Protein AF-0000000085118907 (afdb_homodimer)

Radius of gyration: 18.96 Å; Cα contacts (8 Å, |Δi|>4): 205; chains: 2; bounding box: 38×56×44 Å

Solvent-accessible surface area (backbone atoms only — not comparable to full-atom values): 12833 Å² total; per-residue (Å²): 110,71,64,56,53,51,38,52,50,51,36,47,50,32,52,50,47,43,52,47,48,44,61,73,65,72,45,55,68,84,53,34,58,69,33,87,52,48,24,36,24,44,52,36,34,48,37,50,34,33,44,36,54,50,49,38,55,76,67,63,41,55,80,66,51,65,77,48,54,69,65,56,58,49,46,44,47,50,51,32,50,30,52,66,73,35,52,88,74,46,55,54,67,59,54,46,46,40,61,72,50,50,48,56,51,53,46,53,52,49,52,51,51,49,50,58,56,65,73,94,109,70,64,52,53,51,37,52,49,50,36,47,49,32,52,50,48,44,51,47,48,43,60,73,65,73,46,55,68,85,51,34,59,68,33,88,53,51,24,35,23,44,52,35,35,50,37,50,34,33,42,39,52,50,49,38,56,77,66,63,42,54,80,65,52,65,76,48,55,69,67,56,57,49,45,43,48,50,50,32,50,32,52,66,72,35,53,88,73,46,56,54,65,59,55,48,45,40,62,73,49,49,47,56,51,51,47,51,51,50,53,51,51,49,50,56,58,64,72,96

InterPro domains:
  IPR008201 Ribonuclease HepT-like [PF01934] (11-113)
  IPR037038 tRNA nuclease HepT-like superfamily [G3DSA:1.20.120.580] (3-118)

Organism: Aliarcobacter butzleri (strain RM4018) (NCBI:txid367737)

Foldseek 3Di:
DVLLLVLLVLLLVLLVQLVVLCVVVVDDLLVQCVDPPSVVSNLVSLLSNLVSLVVCVVVVVVVLCVLDDPCLNVLSVVLNCCCVPPVPPRDSVSSSCCSVPSSVSSNVSSVVVVCVVVVD/DVLLLVLLVLLLVLLVQLVVLCVVVVDDLLVQCVDPPSVVSNLVSLLSNLVSLVVCVVVVVVVLCVLDDPCLNVLSVVLNCCCVPPVPPRDSVSSSCCSVPSSVVSNVSSVVVVCVVVVD

pLDDT: mean 94.32, std 7.99, range [43.59, 98.75]

Secondary structure (DSSP, 8-state):
-HHHHHHHHHHHHHHHHHHHHHHHHT--HHHHTT-TTHHHHHHHHHHHHHHHHHHHHHTT-HHHHTTS-HHHHHHHHHHHHHHHH-GGGS-HHHHHHIIIIIHHHHHHHHHHHHHHHHH-/-HHHHHHHHHHHHHHHHHHHHHHHHT--HHHHTT-TTHHHHHHHHHHHHHHHHHHHHHTT-HHHHTTS-HHHHHHHHHHHHHHHH-GGGS-HHHHHHIIIIIHHHHHHHHHHHHHHHHH-

Sequence (240 aa):
MCKVIHRLDKILECIENIDFIINESNLKITQAIEDKIIKPAIRMNIIRIAEQFAKLKDDNEFKILENFTNEDLKGISSVRNYIAHDYDSTDDNIIEDVIRYNLPIFKNIIESIKKENFNDMCKVIHRLDKILECIENIDFIINESNLKITQAIEDKIIKPAIRMNIIRIAEQFAKLKDDNEFKILENFTNEDLKGISSVRNYIAHDYDSTDDNIIEDVIRYNLPIFKNIIESIKKENFND

Nearest PDB structures (foldseek):
  3w8h-assembly1_A-2  TM=4.972E-01  e=8.817E+00  Homo sapiens
  8cu6-assembly1_A  TM=3.299E-01  e=2.861E+00  Homo sapiens
  6wgt-assembly3_C  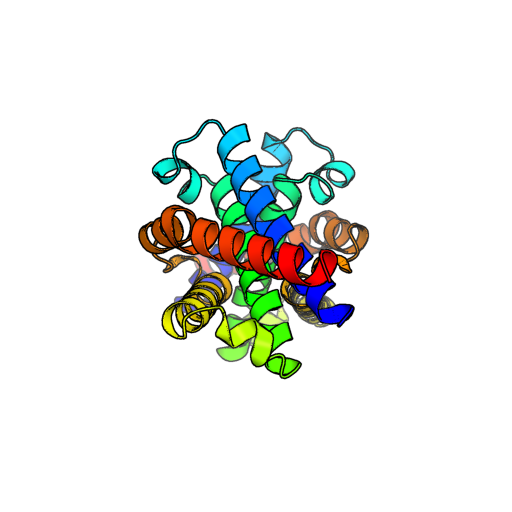TM=3.776E-01  e=5.855E+00  Homo sapiens
  7zly-assembly1_A  TM=2.778E-01  e=2.718E+00  Homo sapiens
  8cu6-assembly1_A  TM=3.291E-01  e=2.520E+00  Homo sapiens

Structure (mmCIF, N/CA/C/O backbone):
data_AF-0000000085118907-model_v1
#
loop_
_entity.id
_entity.type
_entity.pdbx_description
1 polymer 'DUF86 domain-containing protein'
#
loop_
_atom_site.group_PDB
_atom_site.id
_atom_site.type_symbol
_atom_site.label_atom_id
_atom_site.label_alt_id
_atom_site.label_comp_id
_atom_site.label_asym_id
_atom_site.label_entity_id
_atom_site.label_seq_id
_atom_site.pdbx_PDB_ins_code
_atom_site.Cartn_x
_atom_site.Cartn_y
_atom_site.Cartn_z
_atom_site.occupancy
_atom_site.B_iso_or_equiv
_atom_site.auth_seq_id
_atom_site.auth_comp_id
_atom_site.auth_asym_id
_atom_site.auth_atom_id
_atom_site.pdbx_PDB_model_num
ATOM 1 N N . MET A 1 1 ? -14.836 17.469 14.617 1 64.31 1 MET A N 1
ATOM 2 C CA . MET A 1 1 ? -13.57 18.125 14.93 1 64.31 1 MET A CA 1
ATOM 3 C C . MET A 1 1 ? -12.516 17.094 15.344 1 64.31 1 MET A C 1
ATOM 5 O O . MET A 1 1 ? -11.398 17.125 14.836 1 64.31 1 MET A O 1
ATOM 9 N N . CYS A 1 2 ? -12.961 16.219 16.078 1 76.44 2 CYS A N 1
ATOM 10 C CA . CYS A 1 2 ? -12.031 15.219 16.594 1 76.44 2 CYS A CA 1
ATOM 11 C C . CYS A 1 2 ? -11.578 14.281 15.477 1 76.44 2 CYS A C 1
ATOM 13 O O . CYS A 1 2 ? -10.391 13.945 15.391 1 76.44 2 CYS A O 1
ATOM 15 N N . LYS A 1 3 ? -12.422 14.047 14.547 1 86.19 3 LYS A N 1
ATOM 16 C CA . LYS A 1 3 ? -12.078 13.117 13.477 1 86.19 3 LYS A CA 1
ATOM 17 C C . LYS A 1 3 ? -11.133 13.758 12.469 1 86.19 3 LYS A C 1
ATOM 19 O O . LYS A 1 3 ? -10.234 13.102 11.945 1 86.19 3 LYS A O 1
ATOM 24 N N . VAL A 1 4 ? -11.352 15.039 12.359 1 91.19 4 VAL A N 1
ATOM 25 C CA . VAL A 1 4 ? -10.547 15.781 11.398 1 91.19 4 VAL A CA 1
ATOM 26 C C . VAL A 1 4 ? -9.086 15.812 11.859 1 91.19 4 VAL A C 1
ATOM 28 O O . VAL A 1 4 ? -8.172 15.547 11.078 1 91.19 4 VAL A O 1
ATOM 31 N N . ILE A 1 5 ? -8.891 16.094 13.094 1 93 5 ILE A N 1
ATOM 32 C CA . ILE A 1 5 ? -7.547 16.188 13.648 1 93 5 ILE A CA 1
ATOM 33 C C . ILE A 1 5 ? -6.863 14.82 13.555 1 93 5 ILE A C 1
ATOM 35 O O . ILE A 1 5 ? -5.668 14.742 13.266 1 93 5 ILE A O 1
ATOM 39 N N . HIS A 1 6 ? -7.645 13.797 13.789 1 94.31 6 HIS A N 1
ATOM 40 C CA . HIS A 1 6 ? -7.102 12.445 13.68 1 94.31 6 HIS A CA 1
ATOM 41 C C . HIS A 1 6 ? -6.609 12.164 12.266 1 94.31 6 HIS A C 1
ATOM 43 O O . HIS A 1 6 ? -5.527 11.602 12.086 1 94.31 6 HIS A O 1
ATOM 49 N N . ARG A 1 7 ? -7.367 12.578 11.289 1 96.06 7 ARG A N 1
ATOM 50 C CA . ARG A 1 7 ? -6.996 12.352 9.898 1 96.06 7 ARG A CA 1
ATOM 51 C C . ARG A 1 7 ? -5.766 13.172 9.516 1 96.06 7 ARG A C 1
ATOM 53 O O . ARG A 1 7 ? -4.875 12.68 8.82 1 96.06 7 ARG A O 1
ATOM 60 N N . LEU A 1 8 ? -5.688 14.383 9.992 1 97.38 8 LEU A N 1
ATOM 61 C CA . LEU A 1 8 ? -4.527 15.227 9.734 1 97.38 8 LEU A CA 1
ATOM 62 C C . LEU A 1 8 ? -3.283 14.656 10.406 1 97.38 8 LEU A C 1
ATOM 64 O O . LEU A 1 8 ? -2.193 14.688 9.828 1 97.38 8 LEU A O 1
ATOM 68 N N . ASP A 1 9 ? -3.457 14.125 11.586 1 96.81 9 ASP A N 1
ATOM 69 C CA . ASP A 1 9 ? -2.346 13.508 12.297 1 96.81 9 ASP A CA 1
ATOM 70 C C . ASP A 1 9 ? -1.824 12.281 11.539 1 96.81 9 ASP A C 1
ATOM 72 O O . ASP A 1 9 ? -0.617 12.031 11.508 1 96.81 9 ASP A O 1
ATOM 76 N N . LYS A 1 10 ? -2.744 11.547 10.961 1 97.19 10 LYS A N 1
ATOM 77 C CA . LYS A 1 10 ? -2.336 10.367 10.203 1 97.19 10 LYS A CA 1
ATOM 78 C C . LYS A 1 10 ? -1.532 10.766 8.969 1 97.19 10 LYS A C 1
ATOM 80 O O . LYS A 1 10 ? -0.569 10.086 8.602 1 97.19 10 LYS A O 1
ATOM 85 N N . ILE A 1 11 ? -1.978 11.828 8.32 1 98.19 11 ILE A N 1
ATOM 86 C CA . ILE A 1 11 ? -1.233 12.32 7.164 1 98.19 11 ILE A CA 1
ATOM 87 C C . ILE A 1 11 ? 0.181 12.711 7.59 1 98.19 11 ILE A C 1
ATOM 89 O O . ILE A 1 11 ? 1.158 12.305 6.957 1 98.19 11 ILE A O 1
ATOM 93 N N . LEU A 1 12 ? 0.295 13.43 8.695 1 98.38 12 LEU A N 1
ATOM 94 C CA . LEU A 1 12 ? 1.597 13.859 9.195 1 98.38 12 LEU A CA 1
ATOM 95 C C . LEU A 1 12 ? 2.463 12.648 9.547 1 98.38 12 LEU A C 1
ATOM 97 O O . LEU A 1 12 ? 3.66 12.633 9.25 1 98.38 12 LEU A O 1
ATOM 101 N N . GLU A 1 13 ? 1.84 11.742 10.195 1 98.12 13 GLU A N 1
ATOM 102 C CA . GLU A 1 13 ? 2.551 10.516 10.555 1 98.12 13 GLU A CA 1
ATOM 103 C C . GLU A 1 13 ? 3.135 9.836 9.32 1 98.12 13 GLU A C 1
ATOM 105 O O . GLU A 1 13 ? 4.281 9.383 9.344 1 98.12 13 GLU A O 1
ATOM 110 N N . CYS A 1 14 ? 2.35 9.766 8.242 1 98.44 14 CYS A N 1
ATOM 111 C CA . CYS A 1 14 ? 2.811 9.117 7.02 1 98.44 14 CYS A CA 1
ATOM 112 C C . CYS A 1 14 ? 3.943 9.914 6.379 1 98.44 14 CYS A C 1
ATOM 114 O O . CYS A 1 14 ? 4.895 9.336 5.859 1 98.44 14 CYS A O 1
ATOM 116 N N . ILE A 1 15 ? 3.834 11.188 6.414 1 98.75 15 ILE A N 1
ATOM 117 C CA . ILE A 1 15 ? 4.895 12.031 5.875 1 98.75 15 ILE A CA 1
ATOM 118 C C . ILE A 1 15 ? 6.18 11.82 6.676 1 98.75 15 ILE A C 1
ATOM 120 O O . ILE A 1 15 ? 7.258 11.648 6.102 1 98.75 15 ILE A O 1
ATOM 124 N N . GLU A 1 16 ? 6.043 11.781 7.961 1 98.31 16 GLU A N 1
ATOM 125 C CA . GLU A 1 16 ? 7.199 11.57 8.828 1 98.31 16 GLU A CA 1
ATOM 126 C C . GLU A 1 16 ? 7.805 10.188 8.609 1 98.31 16 GLU A C 1
ATOM 128 O O . GLU A 1 16 ? 9.023 10.008 8.703 1 98.31 16 GLU A O 1
ATOM 133 N N . ASN A 1 17 ? 6.961 9.234 8.414 1 98.44 17 ASN A N 1
ATOM 134 C CA . ASN A 1 17 ? 7.445 7.891 8.102 1 98.44 17 ASN A CA 1
ATOM 135 C C . ASN A 1 17 ? 8.289 7.875 6.832 1 98.44 17 ASN A C 1
ATOM 137 O O . ASN A 1 17 ? 9.328 7.219 6.781 1 98.44 17 ASN A O 1
ATOM 141 N N . ILE A 1 18 ? 7.812 8.57 5.797 1 98.69 18 ILE A N 1
ATOM 142 C CA . ILE A 1 18 ? 8.555 8.641 4.543 1 98.69 18 ILE A CA 1
ATOM 143 C C . ILE A 1 18 ? 9.914 9.305 4.785 1 98.69 18 ILE A C 1
ATOM 145 O O . ILE A 1 18 ? 10.938 8.82 4.305 1 98.69 18 ILE A O 1
ATOM 149 N N . ASP A 1 19 ? 9.898 10.367 5.578 1 97.75 19 ASP A N 1
ATOM 150 C CA . ASP A 1 19 ? 11.156 11.016 5.938 1 97.75 19 ASP A CA 1
ATOM 151 C C . ASP A 1 19 ? 12.086 10.055 6.66 1 97.75 19 ASP A C 1
ATOM 153 O O . ASP A 1 19 ? 13.281 10 6.363 1 97.75 19 ASP A O 1
ATOM 157 N N . PHE A 1 20 ? 11.547 9.367 7.539 1 98.12 20 PHE A N 1
ATOM 158 C CA . PHE A 1 20 ? 12.312 8.391 8.312 1 98.12 20 PHE A CA 1
ATOM 159 C C . PHE A 1 20 ? 12.914 7.328 7.402 1 98.12 20 PHE A C 1
ATOM 161 O O . PHE A 1 20 ? 14.094 7.004 7.516 1 98.12 20 PHE A O 1
ATOM 168 N N . ILE A 1 21 ? 12.109 6.777 6.523 1 97.94 21 ILE A N 1
ATOM 169 C CA . ILE A 1 21 ? 12.516 5.711 5.613 1 97.94 21 ILE A CA 1
ATOM 170 C C . ILE A 1 21 ? 13.68 6.191 4.746 1 97.94 21 ILE A C 1
ATOM 172 O O . ILE A 1 21 ? 14.68 5.484 4.598 1 97.94 21 ILE A O 1
ATOM 176 N N . ILE A 1 22 ? 13.531 7.332 4.234 1 96.81 22 ILE A N 1
ATOM 177 C CA . ILE A 1 22 ? 14.555 7.875 3.357 1 96.81 22 ILE A CA 1
ATOM 178 C C . ILE A 1 22 ? 15.836 8.117 4.156 1 96.81 22 ILE A C 1
ATOM 180 O O . ILE A 1 22 ? 16.922 7.734 3.723 1 96.81 22 ILE A O 1
ATOM 184 N N . ASN A 1 23 ? 15.742 8.664 5.316 1 96.5 23 ASN A N 1
ATOM 185 C CA . ASN A 1 23 ? 16.906 8.969 6.152 1 96.5 23 ASN A CA 1
ATOM 186 C C . ASN A 1 23 ? 17.609 7.699 6.613 1 96.5 23 ASN A C 1
ATOM 188 O O . ASN A 1 23 ? 18.844 7.625 6.602 1 96.5 23 ASN A O 1
ATOM 192 N N . GLU A 1 24 ? 16.875 6.727 6.973 1 95.38 24 GLU A N 1
ATOM 193 C CA . GLU A 1 24 ? 17.422 5.477 7.484 1 95.38 24 GLU A CA 1
ATOM 194 C C . GLU A 1 24 ? 18.109 4.68 6.375 1 95.38 24 GLU A C 1
ATOM 196 O O . GLU A 1 24 ? 19.094 3.971 6.625 1 95.38 24 GLU A O 1
ATOM 201 N N . SER A 1 25 ? 17.578 4.816 5.215 1 94.38 25 SER A N 1
ATOM 202 C CA . SER A 1 25 ? 18.141 4.074 4.098 1 94.38 25 SER A CA 1
ATOM 203 C C . SER A 1 25 ? 19.484 4.66 3.666 1 94.38 25 SER A C 1
ATOM 205 O O . SER A 1 25 ? 20.266 4.004 2.977 1 94.38 25 SER A O 1
ATOM 207 N N . ASN A 1 26 ? 19.75 5.934 4.012 1 95.12 26 ASN A N 1
ATOM 208 C CA . ASN A 1 26 ? 20.922 6.68 3.596 1 95.12 26 ASN A CA 1
ATOM 209 C C . ASN A 1 26 ? 21.031 6.766 2.076 1 95.12 26 ASN A C 1
ATOM 211 O O . ASN A 1 26 ? 22.125 6.715 1.521 1 95.12 26 ASN A O 1
ATOM 215 N N . LEU A 1 27 ? 19.922 6.723 1.426 1 95 27 LEU A N 1
ATOM 216 C CA . LEU A 1 27 ? 19.844 6.859 -0.024 1 95 27 LEU A CA 1
ATOM 217 C C . LEU A 1 27 ? 19.359 8.25 -0.415 1 95 27 LEU A C 1
ATOM 219 O O . LEU A 1 27 ? 18.609 8.883 0.331 1 95 27 LEU A O 1
ATOM 223 N N . LYS A 1 28 ? 19.859 8.641 -1.575 1 96.94 28 LYS A N 1
ATOM 224 C CA . LYS A 1 28 ? 19.219 9.797 -2.184 1 96.94 28 LYS A CA 1
ATOM 225 C C . LYS A 1 28 ? 17.781 9.461 -2.607 1 96.94 28 LYS A C 1
ATOM 227 O O . LYS A 1 28 ? 17.453 8.297 -2.848 1 96.94 28 LYS A O 1
ATOM 232 N N . ILE A 1 29 ? 16.953 10.461 -2.701 1 97.19 29 ILE A N 1
ATOM 233 C CA . ILE A 1 29 ? 15.555 10.25 -3.078 1 97.19 29 ILE A CA 1
ATOM 234 C C . ILE A 1 29 ? 15.484 9.539 -4.426 1 97.19 29 ILE A C 1
ATOM 236 O O . ILE A 1 29 ? 14.672 8.625 -4.613 1 97.19 29 ILE A O 1
ATOM 240 N N . THR A 1 30 ? 16.344 9.898 -5.359 1 96.44 30 THR A N 1
ATOM 241 C CA . THR A 1 30 ? 16.359 9.336 -6.707 1 96.44 30 THR A CA 1
ATOM 242 C C . THR A 1 30 ? 16.688 7.844 -6.664 1 96.44 30 THR A C 1
ATOM 244 O O . THR A 1 30 ? 16.266 7.09 -7.547 1 96.44 30 THR A O 1
ATOM 247 N N . GLN A 1 31 ? 17.391 7.387 -5.668 1 97.25 31 GLN A N 1
ATOM 248 C CA . GLN A 1 31 ? 17.719 5.977 -5.473 1 97.25 31 GLN A CA 1
ATOM 249 C C . GLN A 1 31 ? 16.625 5.262 -4.688 1 97.25 31 GLN A C 1
ATOM 251 O O . GLN A 1 31 ? 16.297 4.109 -4.977 1 97.25 31 GLN A O 1
ATOM 256 N N . ALA A 1 32 ? 16.094 5.977 -3.705 1 97.25 32 ALA A N 1
ATOM 257 C CA . ALA A 1 32 ? 15.078 5.418 -2.814 1 97.25 32 ALA A CA 1
ATOM 258 C C . ALA A 1 32 ? 13.836 4.988 -3.594 1 97.25 32 ALA A C 1
ATOM 260 O O . ALA A 1 32 ? 13.266 3.928 -3.332 1 97.25 32 ALA A O 1
ATOM 261 N N . ILE A 1 33 ? 13.469 5.695 -4.602 1 96.38 33 ILE A N 1
ATOM 262 C CA . ILE A 1 33 ? 12.219 5.457 -5.309 1 96.38 33 ILE A CA 1
ATOM 263 C C . ILE A 1 33 ? 12.391 4.316 -6.309 1 96.38 33 ILE A C 1
ATOM 265 O O . ILE A 1 33 ? 11.445 3.943 -7.008 1 96.38 33 ILE A O 1
ATOM 269 N N . GLU A 1 34 ? 13.625 3.713 -6.344 1 95.44 34 GLU A N 1
ATOM 270 C CA . GLU A 1 34 ? 13.891 2.578 -7.223 1 95.44 34 GLU A CA 1
ATOM 271 C C . GLU A 1 34 ? 14.273 1.336 -6.422 1 95.44 34 GLU A C 1
ATOM 273 O O . GLU A 1 34 ? 14.352 0.236 -6.973 1 95.44 34 GLU A O 1
ATOM 278 N N . ASP A 1 35 ? 14.516 1.517 -5.164 1 96.44 35 ASP A N 1
ATOM 279 C CA . ASP A 1 35 ? 14.977 0.433 -4.297 1 96.44 35 ASP A CA 1
ATOM 280 C C . ASP A 1 35 ? 13.859 -0.578 -4.047 1 96.44 35 ASP A C 1
ATOM 282 O O . ASP A 1 35 ? 12.719 -0.196 -3.777 1 96.44 35 ASP A O 1
ATOM 286 N N . LYS A 1 36 ? 14.211 -1.782 -4.039 1 95.75 36 LYS A N 1
ATOM 287 C CA . LYS A 1 36 ? 13.25 -2.881 -4.004 1 95.75 36 LYS A CA 1
ATOM 288 C C . LYS A 1 36 ? 12.461 -2.881 -2.699 1 95.75 36 LYS A C 1
ATOM 290 O O . LYS A 1 36 ? 11.32 -3.34 -2.656 1 95.75 36 LYS A O 1
ATOM 295 N N . ILE A 1 37 ? 13.047 -2.391 -1.628 1 97.69 37 ILE A N 1
ATOM 296 C CA . ILE A 1 37 ? 12.391 -2.395 -0.324 1 97.69 37 ILE A CA 1
ATOM 297 C C . ILE A 1 37 ? 11.805 -1.016 -0.037 1 97.69 37 ILE A C 1
ATOM 299 O O . ILE A 1 37 ? 10.641 -0.899 0.355 1 97.69 37 ILE A O 1
ATOM 303 N N . ILE A 1 38 ? 12.531 0.045 -0.334 1 98.12 38 ILE A N 1
ATOM 304 C CA . ILE A 1 38 ? 12.172 1.408 0.047 1 98.12 38 ILE A CA 1
ATOM 305 C C . ILE A 1 38 ? 11.047 1.92 -0.85 1 98.12 38 ILE A C 1
ATOM 307 O O . ILE A 1 38 ? 10.133 2.594 -0.38 1 98.12 38 ILE A O 1
ATOM 311 N N . LYS A 1 39 ? 11.086 1.527 -2.121 1 98.06 39 LYS A N 1
ATOM 312 C CA . LYS A 1 39 ? 10.086 1.982 -3.08 1 98.06 39 LYS A CA 1
ATOM 313 C C . LYS A 1 39 ? 8.68 1.592 -2.635 1 98.06 39 LYS A C 1
ATOM 315 O O . LYS A 1 39 ? 7.805 2.451 -2.486 1 98.06 39 LYS A O 1
ATOM 320 N N . PRO A 1 40 ? 8.492 0.332 -2.381 1 98.38 40 PRO A N 1
ATOM 321 C CA . PRO A 1 40 ? 7.137 -0.011 -1.943 1 98.38 40 PRO A CA 1
ATOM 322 C C . PRO A 1 40 ? 6.785 0.594 -0.586 1 98.38 40 PRO A C 1
ATOM 324 O O . PRO A 1 40 ? 5.625 0.93 -0.338 1 98.38 40 PRO A O 1
ATOM 327 N N . ALA A 1 41 ? 7.672 0.744 0.318 1 98.56 41 ALA A N 1
ATOM 328 C CA . ALA A 1 41 ? 7.41 1.357 1.618 1 98.56 41 ALA A CA 1
ATOM 329 C C . ALA A 1 41 ? 6.938 2.801 1.458 1 98.56 41 ALA A C 1
ATOM 331 O O . ALA A 1 41 ? 5.973 3.219 2.104 1 98.56 41 ALA A O 1
ATOM 332 N N . ILE A 1 42 ? 7.594 3.508 0.554 1 98.56 42 ILE A N 1
ATOM 333 C CA . ILE A 1 42 ? 7.246 4.902 0.295 1 98.56 42 ILE A CA 1
ATOM 334 C C . ILE A 1 42 ? 5.859 4.98 -0.344 1 98.56 42 ILE A C 1
ATOM 336 O O . ILE A 1 42 ? 5.02 5.773 0.081 1 98.56 42 ILE A O 1
ATOM 340 N N . ARG A 1 43 ? 5.633 4.168 -1.322 1 98.38 43 ARG A N 1
ATOM 341 C CA . ARG A 1 43 ? 4.387 4.215 -2.076 1 98.38 43 ARG A CA 1
ATOM 342 C C . ARG A 1 43 ? 3.199 3.844 -1.194 1 98.38 43 ARG A C 1
ATOM 344 O O . ARG A 1 43 ? 2.117 4.422 -1.324 1 98.38 43 ARG A O 1
ATOM 351 N N . MET A 1 44 ? 3.344 2.949 -0.271 1 98.31 44 MET A N 1
ATOM 352 C CA . MET A 1 44 ? 2.285 2.602 0.671 1 98.31 44 MET A CA 1
ATOM 353 C C . MET A 1 44 ? 1.914 3.799 1.54 1 98.31 44 MET A C 1
ATOM 355 O O . MET A 1 44 ? 0.732 4.059 1.772 1 98.31 44 MET A O 1
ATOM 359 N N . ASN A 1 45 ? 2.934 4.512 2.008 1 98.44 45 ASN A N 1
ATOM 360 C CA . ASN A 1 45 ? 2.65 5.688 2.822 1 98.44 45 ASN A CA 1
ATOM 361 C C . ASN A 1 45 ? 1.934 6.77 2.018 1 98.44 45 ASN A C 1
ATOM 363 O O . ASN A 1 45 ? 1.073 7.473 2.547 1 98.44 45 ASN A O 1
ATOM 367 N N . ILE A 1 46 ? 2.285 6.879 0.744 1 98.38 46 ILE A N 1
ATOM 368 C CA . ILE A 1 46 ? 1.621 7.852 -0.114 1 98.38 46 ILE A CA 1
ATOM 369 C C . ILE A 1 46 ? 0.153 7.469 -0.29 1 98.38 46 ILE A C 1
ATOM 371 O O . ILE A 1 46 ? -0.731 8.328 -0.228 1 98.38 46 ILE A O 1
ATOM 375 N N . ILE A 1 47 ? -0.102 6.219 -0.478 1 98 47 ILE A N 1
ATOM 376 C CA . ILE A 1 47 ? -1.476 5.738 -0.59 1 98 47 ILE A CA 1
ATOM 377 C C . ILE A 1 47 ? -2.244 6.074 0.686 1 98 47 ILE A C 1
ATOM 379 O O . ILE A 1 47 ? -3.387 6.535 0.626 1 98 47 ILE A O 1
ATOM 383 N N . ARG A 1 48 ? -1.633 5.895 1.809 1 98 48 ARG A N 1
ATOM 384 C CA . ARG A 1 48 ? -2.273 6.176 3.09 1 98 48 ARG A CA 1
ATOM 385 C C . ARG A 1 48 ? -2.582 7.664 3.23 1 98 48 ARG A C 1
ATOM 387 O O . ARG A 1 48 ? -3.631 8.039 3.76 1 98 48 ARG A O 1
ATOM 394 N N . ILE A 1 49 ? -1.676 8.469 2.793 1 98.38 49 ILE A N 1
ATOM 395 C CA . ILE A 1 49 ? -1.906 9.906 2.801 1 98.38 49 ILE A CA 1
ATOM 396 C C . ILE A 1 49 ? -3.127 10.242 1.946 1 98.38 49 ILE A C 1
ATOM 398 O O . ILE A 1 49 ? -4.039 10.938 2.4 1 98.38 49 ILE A O 1
ATOM 402 N N . ALA A 1 50 ? -3.145 9.727 0.739 1 97.75 50 ALA A N 1
ATOM 403 C CA . ALA A 1 50 ? -4.246 9.984 -0.183 1 97.75 50 ALA A CA 1
ATOM 404 C C . ALA A 1 50 ? -5.574 9.516 0.403 1 97.75 50 ALA A C 1
ATOM 406 O O . ALA A 1 50 ? -6.605 10.164 0.224 1 97.75 50 ALA A O 1
ATOM 407 N N . GLU A 1 51 ? -5.555 8.445 1.095 1 96.56 51 GLU A N 1
ATOM 408 C CA . GLU A 1 51 ? -6.762 7.898 1.713 1 96.56 51 GLU A CA 1
ATOM 409 C C . GLU A 1 51 ? -7.32 8.852 2.77 1 96.56 51 GLU A C 1
ATOM 411 O O . GLU A 1 51 ? -8.539 9.008 2.889 1 96.56 51 GLU A O 1
ATOM 416 N N . GLN A 1 52 ? -6.43 9.383 3.576 1 97 52 GLN A N 1
ATOM 417 C CA . GLN A 1 52 ? -6.887 10.305 4.609 1 97 52 GLN A CA 1
ATOM 418 C C . GLN A 1 52 ? -7.52 11.547 3.992 1 97 52 GLN A C 1
ATOM 420 O O . GLN A 1 52 ? -8.523 12.055 4.5 1 97 52 GLN A O 1
ATOM 425 N N . PHE A 1 53 ? -6.953 12.023 2.877 1 97.25 53 PHE A N 1
ATOM 426 C CA . PHE A 1 53 ? -7.57 13.156 2.189 1 97.25 53 PHE A CA 1
ATOM 427 C C . PHE A 1 53 ? -8.938 12.766 1.63 1 97.25 53 PHE A C 1
ATOM 429 O O . PHE A 1 53 ? -9.875 13.562 1.677 1 97.25 53 PHE A O 1
ATOM 436 N N . ALA A 1 54 ? -9.016 11.578 1.095 1 95.94 54 ALA A N 1
ATOM 437 C CA . ALA A 1 54 ? -10.305 11.102 0.593 1 95.94 54 ALA A CA 1
ATOM 438 C C . ALA A 1 54 ? -11.344 11.039 1.712 1 95.94 54 ALA A C 1
ATOM 440 O O . ALA A 1 54 ? -12.508 11.391 1.507 1 95.94 54 ALA A O 1
ATOM 441 N N . LYS A 1 55 ? -10.914 10.617 2.848 1 96.06 55 LYS A N 1
ATOM 442 C CA . LYS A 1 55 ? -11.82 10.531 3.988 1 96.06 55 LYS A CA 1
ATOM 443 C C . LYS A 1 55 ? -12.281 11.922 4.43 1 96.06 55 LYS A C 1
ATOM 445 O O . LYS A 1 55 ? -13.438 12.102 4.82 1 96.06 55 LYS A O 1
ATOM 450 N N . LEU A 1 56 ? -11.375 12.867 4.414 1 96.88 56 LEU A N 1
ATOM 451 C CA . LEU A 1 56 ? -11.758 14.234 4.723 1 96.88 56 LEU A CA 1
ATOM 452 C C . LEU A 1 56 ? -12.828 14.734 3.76 1 96.88 56 LEU A C 1
ATOM 454 O O . LEU A 1 56 ? -13.781 15.406 4.172 1 96.88 56 LEU A O 1
ATOM 458 N N . LYS A 1 57 ? -12.648 14.438 2.506 1 96.25 57 LYS A N 1
ATOM 459 C CA . LYS A 1 57 ? -13.625 14.828 1.485 1 96.25 57 LYS A CA 1
ATOM 460 C C . LYS A 1 57 ? -14.969 14.148 1.716 1 96.25 57 LYS A C 1
ATOM 462 O O . LYS A 1 57 ? -16.016 14.797 1.672 1 96.25 57 LYS A O 1
ATOM 467 N N . ASP A 1 58 ? -14.93 12.867 1.948 1 95.56 58 ASP A N 1
ATOM 468 C CA . ASP A 1 58 ? -16.156 12.102 2.18 1 95.56 58 ASP A CA 1
ATOM 469 C C . ASP A 1 58 ? -16.906 12.617 3.4 1 95.56 58 ASP A C 1
ATOM 471 O O . ASP A 1 58 ? -18.141 12.562 3.441 1 95.56 58 ASP A O 1
ATOM 475 N N . ASP A 1 59 ? -16.125 13.141 4.32 1 95.56 59 ASP A N 1
ATOM 476 C CA . ASP A 1 59 ? -16.703 13.672 5.547 1 95.56 59 ASP A CA 1
ATOM 477 C C . ASP A 1 59 ? -17.125 15.133 5.363 1 95.56 59 ASP A C 1
ATOM 479 O O . ASP A 1 59 ? -17.531 15.789 6.324 1 95.56 59 ASP A O 1
ATOM 483 N N . ASN A 1 60 ? -16.969 15.625 4.219 1 95.56 60 ASN A N 1
ATOM 484 C CA . ASN A 1 60 ? -17.359 16.984 3.846 1 95.56 60 ASN A CA 1
ATOM 485 C C . ASN A 1 60 ? -16.609 18.031 4.668 1 95.56 60 ASN A C 1
ATOM 487 O O . ASN A 1 60 ? -17.188 19.047 5.066 1 95.56 60 ASN A O 1
ATOM 491 N N . GLU A 1 61 ? -15.383 17.719 4.938 1 95.62 61 GLU A N 1
ATOM 492 C CA . GLU A 1 61 ? -14.57 18.672 5.688 1 95.62 61 GLU A CA 1
ATOM 493 C C . GLU A 1 61 ? -13.984 19.734 4.766 1 95.62 61 GLU A C 1
ATOM 495 O O . GLU A 1 61 ? -12.766 19.938 4.742 1 95.62 61 GLU A O 1
ATOM 500 N N . PHE A 1 62 ? -14.828 20.516 4.125 1 94.5 62 PHE A N 1
ATOM 501 C CA . PHE A 1 62 ? -14.453 21.453 3.07 1 94.5 62 PHE A CA 1
ATOM 502 C C . PHE A 1 62 ? -13.625 22.609 3.635 1 94.5 62 PHE A C 1
ATOM 504 O O . PHE A 1 62 ? -12.711 23.094 2.973 1 94.5 62 PHE A O 1
ATOM 511 N N . LYS A 1 63 ? -13.891 23.016 4.809 1 93.81 63 LYS A N 1
ATOM 512 C CA . LYS A 1 63 ? -13.156 24.125 5.426 1 93.81 63 LYS A CA 1
ATOM 513 C C . LYS A 1 63 ? -11.68 23.766 5.578 1 93.81 63 LYS A C 1
ATOM 515 O O . LYS A 1 63 ? -10.805 24.625 5.398 1 93.81 63 LYS A O 1
ATOM 520 N N . ILE A 1 64 ? -11.414 22.562 5.938 1 94.75 64 ILE A N 1
ATOM 521 C CA . ILE A 1 64 ? -10.047 22.078 6.082 1 94.7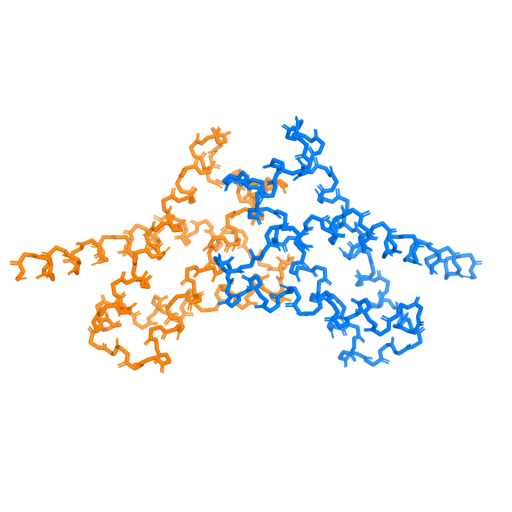5 64 ILE A CA 1
ATOM 522 C C . ILE A 1 64 ? -9.406 21.922 4.703 1 94.75 64 ILE A C 1
ATOM 524 O O . ILE A 1 64 ? -8.273 22.359 4.48 1 94.75 64 ILE A O 1
ATOM 528 N N . LEU A 1 65 ? -10.18 21.359 3.758 1 96.06 65 LEU A N 1
ATOM 529 C CA . LEU A 1 65 ? -9.664 21.031 2.434 1 96.06 65 LEU A CA 1
ATOM 530 C C . LEU A 1 65 ? -9.336 22.297 1.654 1 96.06 65 LEU A C 1
ATOM 532 O O . LEU A 1 65 ? -8.438 22.297 0.807 1 96.06 65 LEU A O 1
ATOM 536 N N . GLU A 1 66 ? -9.969 23.328 2.004 1 96.06 66 GLU A N 1
ATOM 537 C CA . GLU A 1 66 ? -9.766 24.609 1.324 1 96.06 66 GLU A CA 1
ATOM 538 C C . GLU A 1 66 ? -8.359 25.156 1.577 1 96.06 66 GLU A C 1
ATOM 540 O O . GLU A 1 66 ? -7.887 26.031 0.853 1 96.06 66 GLU A O 1
ATOM 545 N N . ASN A 1 67 ? -7.73 24.672 2.627 1 95.81 67 ASN A N 1
ATOM 546 C CA . ASN A 1 67 ? -6.367 25.094 2.92 1 95.81 67 ASN A CA 1
ATOM 547 C C . ASN A 1 67 ? -5.371 24.516 1.918 1 95.81 67 ASN A C 1
ATOM 549 O O . ASN A 1 67 ? -4.227 24.969 1.844 1 95.81 67 ASN A O 1
ATOM 553 N N . PHE A 1 68 ? -5.77 23.547 1.152 1 96.94 68 PHE A N 1
ATOM 554 C CA . PHE A 1 68 ? -4.961 22.906 0.115 1 96.94 68 PHE A CA 1
ATOM 555 C C . PHE A 1 68 ? -5.449 23.312 -1.271 1 96.94 68 PHE A C 1
ATOM 557 O O . PHE A 1 68 ? -6.637 23.594 -1.464 1 96.94 68 PHE A O 1
ATOM 564 N N . THR A 1 69 ? -4.559 23.359 -2.25 1 96 69 THR A N 1
ATOM 565 C CA . THR A 1 69 ? -5 23.703 -3.598 1 96 69 THR A CA 1
ATOM 566 C C . THR A 1 69 ? -5.719 22.531 -4.246 1 96 69 THR A C 1
ATOM 568 O O . THR A 1 69 ? -5.414 21.375 -3.953 1 96 69 THR A O 1
ATOM 571 N N . ASN A 1 70 ? -6.629 22.797 -5.145 1 94.69 70 ASN A N 1
ATOM 572 C CA . ASN A 1 70 ? -7.301 21.75 -5.91 1 94.69 70 ASN A CA 1
ATOM 573 C C . ASN A 1 70 ? -6.309 20.891 -6.684 1 94.69 70 ASN A C 1
ATOM 575 O O . ASN A 1 70 ? -6.504 19.688 -6.828 1 94.69 70 ASN A O 1
ATOM 579 N N . GLU A 1 71 ? -5.316 21.516 -7.137 1 95.19 71 GLU A N 1
ATOM 580 C CA . GLU A 1 71 ? -4.281 20.812 -7.891 1 95.19 71 GLU A CA 1
ATOM 581 C C . GLU A 1 71 ? -3.549 19.797 -7.016 1 95.19 71 GLU A C 1
ATOM 583 O O . GLU A 1 71 ? -3.275 18.688 -7.445 1 95.19 71 GLU A O 1
ATOM 588 N N . ASP A 1 72 ? -3.295 20.156 -5.777 1 93.62 72 ASP A N 1
ATOM 589 C CA . ASP A 1 72 ? -2.607 19.281 -4.844 1 93.62 72 ASP A CA 1
ATOM 590 C C . ASP A 1 72 ? -3.471 18.062 -4.496 1 93.62 72 ASP A C 1
ATOM 592 O O . ASP A 1 72 ? -2.992 16.938 -4.516 1 93.62 72 ASP A O 1
ATOM 596 N N . LEU A 1 73 ? -4.738 18.328 -4.25 1 95.12 73 LEU A N 1
ATOM 597 C CA . LEU A 1 73 ? -5.656 17.281 -3.834 1 95.12 73 LEU A CA 1
ATOM 598 C C . LEU A 1 73 ? -5.93 16.312 -4.984 1 95.12 73 LEU A C 1
ATOM 600 O O . LEU A 1 73 ? -5.945 15.094 -4.789 1 95.12 73 LEU A O 1
ATOM 604 N N . LYS A 1 74 ? -6.078 16.891 -6.16 1 95.94 74 LYS A N 1
ATOM 605 C CA . LYS A 1 74 ? -6.258 16.047 -7.34 1 95.94 74 LYS A CA 1
ATOM 606 C C . LYS A 1 74 ? -4.984 15.258 -7.656 1 95.94 74 LYS A C 1
ATOM 608 O O . LYS A 1 74 ? -5.051 14.094 -8.047 1 95.94 74 LYS A O 1
ATOM 613 N N . GLY A 1 75 ? -3.887 15.914 -7.52 1 95.75 75 GLY A N 1
ATOM 614 C CA . GLY A 1 75 ? -2.602 15.289 -7.785 1 95.75 75 GLY A CA 1
ATOM 615 C C . GLY A 1 75 ? -2.346 14.07 -6.926 1 95.75 75 GLY A C 1
ATOM 616 O O . GLY A 1 75 ? -1.958 13.016 -7.434 1 95.75 75 GLY A O 1
ATOM 617 N N . ILE A 1 76 ? -2.549 14.18 -5.586 1 96.62 76 ILE A N 1
ATOM 618 C CA . ILE A 1 76 ? -2.275 13.07 -4.676 1 96.62 76 ILE A CA 1
ATOM 619 C C . ILE A 1 76 ? -3.256 11.93 -4.945 1 96.62 76 ILE A C 1
ATOM 621 O O . ILE A 1 76 ? -2.896 10.758 -4.824 1 96.62 76 ILE A O 1
ATOM 625 N N . SER A 1 77 ? -4.492 12.289 -5.297 1 96.19 77 SER A N 1
ATOM 626 C CA . SER A 1 77 ? -5.484 11.281 -5.664 1 96.19 77 SER A CA 1
ATOM 627 C C . SER A 1 77 ? -5.066 10.523 -6.922 1 96.19 77 SER A C 1
ATOM 629 O O . SER A 1 77 ? -5.203 9.305 -6.988 1 96.19 77 SER A O 1
ATOM 631 N N . SER A 1 78 ? -4.613 11.25 -7.898 1 95.75 78 SER A N 1
ATOM 632 C CA . SER A 1 78 ? -4.16 10.641 -9.141 1 95.75 78 SER A CA 1
ATOM 633 C C . SER A 1 78 ? -2.965 9.719 -8.906 1 95.75 78 SER A C 1
ATOM 635 O O . SER A 1 78 ? -2.9 8.617 -9.461 1 95.75 78 SER A O 1
ATOM 637 N N . VAL A 1 79 ? -2.051 10.203 -8.141 1 95.75 79 VAL A N 1
ATOM 638 C CA . VAL A 1 79 ? -0.86 9.414 -7.84 1 95.75 79 VAL A CA 1
ATOM 639 C C . VAL A 1 79 ? -1.26 8.117 -7.141 1 95.75 79 VAL A C 1
ATOM 641 O O . VAL A 1 79 ? -0.752 7.039 -7.473 1 95.75 79 VAL A O 1
ATOM 644 N N . ARG A 1 80 ? -2.166 8.18 -6.195 1 95.19 80 ARG A N 1
ATOM 645 C CA . ARG A 1 80 ? -2.674 6.988 -5.52 1 95.19 80 ARG A CA 1
ATOM 646 C C . ARG A 1 80 ? -3.244 5.992 -6.527 1 95.19 80 ARG A C 1
ATOM 648 O O . ARG A 1 80 ? -2.955 4.797 -6.453 1 95.19 80 ARG A O 1
ATOM 655 N N . ASN A 1 81 ? -4.035 6.5 -7.5 1 93 81 ASN A N 1
ATOM 656 C CA . ASN A 1 81 ? -4.656 5.637 -8.5 1 93 81 ASN A CA 1
ATOM 657 C C . ASN A 1 81 ? -3.613 4.926 -9.352 1 93 81 ASN A C 1
ATOM 659 O O . ASN A 1 81 ? -3.754 3.74 -9.648 1 93 81 ASN A O 1
ATOM 663 N N . TYR A 1 82 ? -2.615 5.652 -9.602 1 93.38 82 TYR A N 1
ATOM 664 C CA . TYR A 1 82 ? -1.539 5.062 -10.391 1 93.38 82 TYR A CA 1
ATOM 665 C C . TYR A 1 82 ? -0.812 3.982 -9.594 1 93.38 82 TYR A C 1
ATOM 667 O O . TYR A 1 82 ? -0.558 2.891 -10.109 1 93.38 82 TYR A O 1
ATOM 675 N N . ILE A 1 83 ? -0.492 4.242 -8.375 1 95.25 83 ILE A N 1
ATOM 676 C CA . ILE A 1 83 ? 0.224 3.301 -7.523 1 95.25 83 ILE A CA 1
ATOM 677 C C . ILE A 1 83 ? -0.616 2.041 -7.328 1 95.25 83 ILE A C 1
ATOM 679 O O . ILE A 1 83 ? -0.115 0.923 -7.473 1 95.25 83 ILE A O 1
ATOM 683 N N . ALA A 1 84 ? -1.876 2.242 -7.07 1 91.06 84 ALA A N 1
ATOM 684 C CA . ALA A 1 84 ? -2.754 1.135 -6.695 1 91.06 84 ALA A CA 1
ATOM 685 C C . ALA A 1 84 ? -3.133 0.302 -7.918 1 91.06 84 ALA A C 1
ATOM 687 O O . ALA A 1 84 ? -3.246 -0.923 -7.832 1 91.06 84 ALA A O 1
ATOM 688 N N . HIS A 1 85 ? -3.254 0.932 -9.086 1 89.62 85 HIS A N 1
ATOM 689 C CA . HIS A 1 85 ? -3.814 0.233 -10.234 1 89.62 85 HIS A CA 1
ATOM 690 C C . HIS A 1 85 ? -2.746 -0.039 -11.289 1 89.62 85 HIS A C 1
ATOM 692 O O . HIS A 1 85 ? -2.865 -0.985 -12.07 1 89.62 85 HIS A O 1
ATOM 698 N N . ASP A 1 86 ? -1.813 0.773 -11.336 1 90.31 86 ASP A N 1
ATOM 699 C CA . ASP A 1 86 ? -0.78 0.657 -12.359 1 90.31 86 ASP A CA 1
ATOM 700 C C . ASP A 1 86 ? 0.609 0.884 -11.766 1 90.31 86 ASP A C 1
ATOM 702 O O . ASP A 1 86 ? 1.372 1.717 -12.266 1 90.31 86 ASP A O 1
ATOM 706 N N . TYR A 1 87 ? 0.927 0.114 -10.828 1 93 87 TYR A N 1
ATOM 707 C CA . TYR A 1 87 ? 2.158 0.229 -10.055 1 93 87 TYR A CA 1
ATOM 708 C C . TYR A 1 87 ? 3.375 0.293 -10.977 1 93 87 TYR A C 1
ATOM 710 O O . TYR A 1 87 ? 4.227 1.172 -10.828 1 93 87 TYR A O 1
ATOM 718 N N . ASP A 1 88 ? 3.412 -0.547 -11.945 1 88.94 88 ASP A N 1
ATOM 719 C CA . ASP A 1 88 ? 4.602 -0.709 -12.781 1 88.94 88 ASP A CA 1
ATOM 720 C C . ASP A 1 88 ? 4.746 0.452 -13.758 1 88.94 88 ASP A C 1
ATOM 722 O O . ASP A 1 88 ? 5.852 0.76 -14.203 1 88.94 88 ASP A O 1
ATOM 726 N N . SER A 1 89 ? 3.658 1.097 -14.023 1 89.69 89 SER A N 1
ATOM 727 C CA . SER A 1 89 ? 3.689 2.186 -14.992 1 89.69 89 SER A CA 1
ATOM 728 C C . SER A 1 89 ? 3.795 3.541 -14.305 1 89.69 89 SER A C 1
ATOM 730 O O . SER A 1 89 ? 3.881 4.578 -14.961 1 89.69 89 SER A O 1
ATOM 732 N N . THR A 1 90 ? 3.775 3.475 -13.023 1 92.5 90 THR A N 1
ATOM 733 C CA . THR A 1 90 ? 3.906 4.73 -12.289 1 92.5 90 THR A CA 1
ATOM 734 C C . THR A 1 90 ? 5.297 5.328 -12.484 1 92.5 90 THR A C 1
ATOM 736 O O . THR A 1 90 ? 6.305 4.652 -12.258 1 92.5 90 THR A O 1
ATOM 739 N N . ASP A 1 91 ? 5.395 6.527 -12.914 1 93.12 91 ASP A N 1
ATOM 740 C CA . ASP A 1 91 ? 6.656 7.219 -13.156 1 93.12 91 ASP A CA 1
ATOM 741 C C . ASP A 1 91 ? 7.352 7.574 -11.836 1 93.12 91 ASP A C 1
ATOM 743 O O . ASP A 1 91 ? 6.855 8.406 -11.07 1 93.12 91 ASP A O 1
ATOM 747 N N . ASP A 1 92 ? 8.484 7.07 -11.633 1 94.88 92 ASP A N 1
ATOM 748 C CA . ASP A 1 92 ? 9.227 7.289 -10.398 1 94.88 92 ASP A CA 1
ATOM 749 C C . ASP A 1 92 ? 9.547 8.773 -10.211 1 94.88 92 ASP A C 1
ATOM 751 O O . ASP A 1 92 ? 9.641 9.25 -9.078 1 94.88 92 ASP A O 1
ATOM 755 N N . ASN A 1 93 ? 9.648 9.5 -11.344 1 94.88 93 ASN A N 1
ATOM 756 C CA . ASN A 1 93 ? 9.922 10.93 -11.227 1 94.88 93 ASN A CA 1
ATOM 757 C C . ASN A 1 93 ? 8.742 11.672 -10.609 1 94.88 93 ASN A C 1
ATOM 759 O O . ASN A 1 93 ? 8.938 12.672 -9.906 1 94.88 93 ASN A O 1
ATOM 763 N N . ILE A 1 94 ? 7.582 11.203 -10.906 1 96.19 94 ILE A N 1
ATOM 764 C CA . ILE A 1 94 ? 6.395 11.805 -10.312 1 96.19 94 ILE A CA 1
ATOM 765 C C . ILE A 1 94 ? 6.402 11.57 -8.797 1 96.19 94 ILE A C 1
ATOM 767 O O . ILE A 1 94 ? 6.105 12.484 -8.023 1 96.19 94 ILE A O 1
ATOM 771 N N . ILE A 1 95 ? 6.809 10.398 -8.359 1 97.75 95 ILE A N 1
ATOM 772 C CA . ILE A 1 95 ? 6.871 10.07 -6.945 1 97.75 95 ILE A CA 1
ATOM 773 C C . ILE A 1 95 ? 7.926 10.938 -6.262 1 97.75 95 ILE A C 1
ATOM 775 O O . ILE A 1 95 ? 7.715 11.43 -5.148 1 97.75 95 ILE A O 1
ATOM 779 N N . GLU A 1 96 ? 9.031 11.109 -6.992 1 97.19 96 GLU A N 1
ATOM 780 C CA . GLU A 1 96 ? 10.07 11.984 -6.453 1 97.19 96 GLU A CA 1
ATOM 781 C C . GLU A 1 96 ? 9.547 13.398 -6.254 1 97.19 96 GLU A C 1
ATOM 783 O O . GLU A 1 96 ? 9.82 14.031 -5.227 1 97.19 96 GLU A O 1
ATOM 788 N N . ASP A 1 97 ? 8.789 13.898 -7.203 1 97 97 ASP A N 1
ATOM 789 C CA . ASP A 1 97 ? 8.219 15.234 -7.109 1 97 97 ASP A CA 1
ATOM 790 C C . ASP A 1 97 ? 7.262 15.344 -5.922 1 97 97 ASP A C 1
ATOM 792 O O . ASP A 1 97 ? 7.25 16.344 -5.211 1 97 97 ASP A O 1
ATOM 796 N N . VAL A 1 98 ? 6.492 14.336 -5.711 1 97.69 98 VAL A N 1
ATOM 797 C CA . VAL A 1 98 ? 5.562 14.312 -4.586 1 97.69 98 VAL A CA 1
ATOM 798 C C . VAL A 1 98 ? 6.336 14.438 -3.275 1 97.69 98 VAL A C 1
ATOM 800 O O . VAL A 1 98 ? 5.973 15.227 -2.406 1 97.69 98 VAL A O 1
ATOM 803 N N . ILE A 1 99 ? 7.418 13.68 -3.156 1 98 99 ILE A N 1
ATOM 804 C CA . ILE A 1 99 ? 8.211 13.648 -1.933 1 98 99 ILE A CA 1
ATOM 805 C C . ILE A 1 99 ? 8.891 15.008 -1.722 1 98 99 ILE A C 1
ATOM 807 O O . ILE A 1 99 ? 8.859 15.555 -0.618 1 98 99 ILE A O 1
ATOM 811 N N . ARG A 1 100 ? 9.398 15.562 -2.775 1 97.19 100 ARG A N 1
ATOM 812 C CA . ARG A 1 100 ? 10.234 16.75 -2.674 1 97.19 100 ARG A CA 1
ATOM 813 C C . ARG A 1 100 ? 9.391 18.016 -2.504 1 97.19 100 ARG A C 1
ATOM 815 O O . ARG A 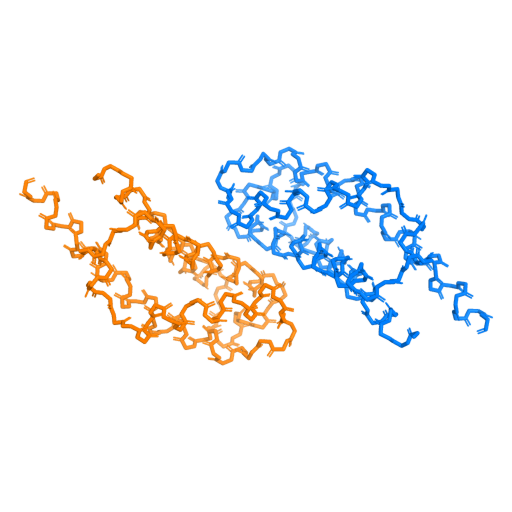1 100 ? 9.789 18.953 -1.812 1 97.19 100 ARG A O 1
ATOM 822 N N . TYR A 1 101 ? 8.211 17.969 -3.107 1 96.81 101 TYR A N 1
ATOM 823 C CA . TYR A 1 101 ? 7.504 19.234 -3.201 1 96.81 101 TYR A CA 1
ATOM 824 C C . TYR A 1 101 ? 6.141 19.156 -2.531 1 96.81 101 TYR A C 1
ATOM 826 O O . TYR A 1 101 ? 5.805 19.984 -1.685 1 96.81 101 TYR A O 1
ATOM 834 N N . ASN A 1 102 ? 5.367 18.219 -2.809 1 97.56 102 ASN A N 1
ATOM 835 C CA . ASN A 1 102 ? 3.998 18.156 -2.307 1 97.56 102 ASN A CA 1
ATOM 836 C C . ASN A 1 102 ? 3.961 17.859 -0.81 1 97.56 102 ASN A C 1
ATOM 838 O O . ASN A 1 102 ? 3.262 18.547 -0.056 1 97.56 102 ASN A O 1
ATOM 842 N N . LEU A 1 103 ? 4.766 16.906 -0.364 1 98.31 103 LEU A N 1
ATOM 843 C CA . LEU A 1 103 ? 4.668 16.438 1.016 1 98.31 103 LEU A CA 1
ATOM 844 C C . LEU A 1 103 ? 5.113 17.531 1.988 1 98.31 103 LEU A C 1
ATOM 846 O O . LEU A 1 103 ? 4.469 17.75 3.016 1 98.31 103 LEU A O 1
ATOM 850 N N . PRO A 1 104 ? 6.211 18.266 1.713 1 98.06 104 PRO A N 1
ATOM 851 C CA . PRO A 1 104 ? 6.566 19.375 2.602 1 98.06 104 PRO A CA 1
ATOM 852 C C . PRO A 1 104 ? 5.473 20.438 2.688 1 98.06 104 PRO A C 1
ATOM 854 O O . PRO A 1 104 ? 5.227 20.984 3.764 1 98.06 104 PRO A O 1
ATOM 857 N N . ILE A 1 105 ? 4.766 20.672 1.574 1 97.88 105 ILE A N 1
ATOM 858 C CA . ILE A 1 105 ? 3.678 21.641 1.558 1 97.88 105 ILE A CA 1
ATOM 859 C C . ILE A 1 105 ? 2.531 21.156 2.438 1 97.88 105 ILE A C 1
ATOM 861 O O . ILE A 1 105 ? 2.008 21.906 3.262 1 97.88 105 ILE A O 1
ATOM 865 N N . PHE A 1 106 ? 2.15 19.891 2.268 1 98.38 106 PHE A N 1
ATOM 866 C CA . PHE A 1 106 ? 1.098 19.312 3.096 1 98.38 106 PHE A CA 1
ATOM 867 C C . PHE A 1 106 ? 1.454 19.422 4.574 1 98.38 106 PHE A C 1
ATOM 869 O O . PHE A 1 106 ? 0.621 19.812 5.391 1 98.38 106 PHE A O 1
ATOM 876 N N . LYS A 1 107 ? 2.697 19.016 4.852 1 98.38 107 LYS A N 1
ATOM 877 C CA . LYS A 1 107 ? 3.16 19.031 6.234 1 98.38 107 LYS A CA 1
ATOM 878 C C . LYS A 1 107 ? 3.018 20.438 6.836 1 98.38 107 LYS A C 1
ATOM 880 O O . LYS A 1 107 ? 2.471 20.594 7.926 1 98.38 107 LYS A O 1
ATOM 885 N N . ASN A 1 108 ? 3.457 21.438 6.18 1 97.94 108 ASN A N 1
ATOM 886 C CA . ASN A 1 108 ? 3.414 22.812 6.668 1 97.94 108 ASN A CA 1
ATOM 887 C C . ASN A 1 108 ? 1.979 23.297 6.875 1 97.94 108 ASN A C 1
ATOM 889 O O . ASN A 1 108 ? 1.673 23.938 7.879 1 97.94 108 ASN A O 1
ATOM 893 N N . ILE A 1 109 ? 1.139 23 5.926 1 97.56 109 ILE A N 1
ATOM 894 C CA . ILE A 1 109 ? -0.26 23.406 6.012 1 97.56 109 ILE A CA 1
ATOM 895 C C . ILE A 1 109 ? -0.914 22.75 7.23 1 97.56 109 ILE A C 1
ATOM 897 O O . ILE A 1 109 ? -1.584 23.438 8.016 1 97.56 109 ILE A O 1
ATOM 901 N N . ILE A 1 110 ? -0.678 21.469 7.422 1 97.44 110 ILE A N 1
ATOM 902 C CA . ILE A 1 110 ? -1.315 20.734 8.508 1 97.44 110 ILE A CA 1
ATOM 903 C C . ILE A 1 110 ? -0.802 21.234 9.852 1 97.44 110 ILE A C 1
ATOM 905 O O . ILE A 1 110 ? -1.577 21.406 10.789 1 97.44 110 ILE A O 1
ATOM 909 N N . GLU A 1 111 ? 0.464 21.438 9.906 1 96.94 111 GLU A N 1
ATOM 910 C CA . GLU A 1 111 ? 1.026 21.984 11.141 1 96.94 111 GLU A CA 1
ATOM 911 C C . GLU A 1 111 ? 0.436 23.344 11.469 1 96.94 111 GLU A C 1
ATOM 913 O O . GLU A 1 111 ? 0.179 23.656 12.633 1 96.94 111 GLU A O 1
ATOM 918 N N . SER A 1 112 ? 0.226 24.156 10.484 1 95.75 112 SER A N 1
ATOM 919 C CA . SER A 1 112 ? -0.383 25.469 10.688 1 95.75 112 SER A CA 1
ATOM 920 C C . SER A 1 112 ? -1.826 25.344 11.164 1 95.75 112 SER A C 1
ATOM 922 O O . SER A 1 112 ? -2.254 26.062 12.062 1 95.75 112 SER A O 1
ATOM 924 N N . ILE A 1 113 ? -2.557 24.422 10.531 1 94.31 113 ILE A N 1
ATOM 925 C CA . ILE A 1 113 ? -3.941 24.188 10.922 1 94.31 113 ILE A CA 1
ATOM 926 C C . ILE A 1 113 ? -3.996 23.766 12.391 1 94.31 113 ILE A C 1
ATOM 928 O O . ILE A 1 113 ? -4.836 24.25 13.156 1 94.31 113 ILE A O 1
ATOM 932 N N . LYS A 1 114 ? -3.129 22.859 12.719 1 92.12 114 LYS A N 1
ATOM 933 C CA . LYS A 1 114 ? -3.123 22.328 14.078 1 92.12 114 LYS A CA 1
ATOM 934 C C . LYS A 1 114 ? -2.734 23.391 15.094 1 92.12 114 LYS A C 1
ATOM 936 O O . LYS A 1 114 ? -3.229 23.391 16.219 1 92.12 114 LYS A O 1
ATOM 941 N N . LYS A 1 115 ? -1.863 24.234 14.734 1 90.94 115 LYS A N 1
ATOM 942 C CA . LYS A 1 115 ? -1.464 25.328 15.617 1 90.94 115 LYS A CA 1
ATOM 943 C C . LYS A 1 115 ? -2.617 26.297 15.844 1 90.94 115 LYS A C 1
ATOM 945 O O . LYS A 1 115 ? -2.799 26.812 16.953 1 90.94 115 LYS A O 1
ATOM 950 N N . GLU A 1 116 ? -3.357 26.531 14.844 1 85.62 116 GLU A N 1
ATOM 951 C CA . GLU A 1 116 ? -4.492 27.438 14.945 1 85.62 116 GLU A CA 1
ATOM 952 C C . GLU A 1 116 ? -5.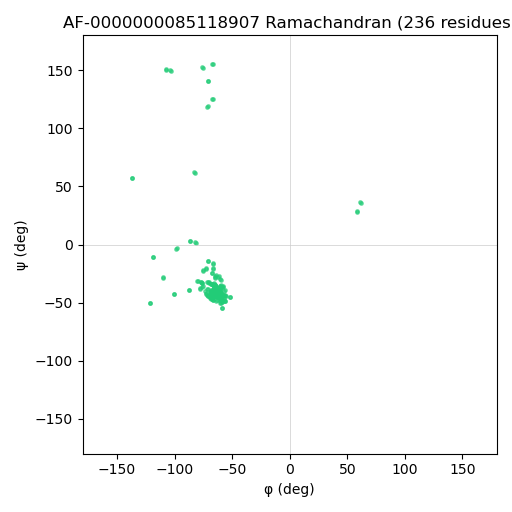621 26.828 15.766 1 85.62 116 GLU A C 1
ATOM 954 O O . GLU A 1 116 ? -6.379 27.531 16.422 1 85.62 116 GLU A O 1
ATOM 959 N N . ASN A 1 117 ? -5.789 25.5 15.555 1 73.25 117 ASN A N 1
ATOM 960 C CA . ASN A 1 117 ? -6.848 24.828 16.297 1 73.25 117 ASN A CA 1
ATOM 961 C C . ASN A 1 117 ? -6.43 24.547 17.75 1 73.25 117 ASN A C 1
ATOM 963 O O . ASN A 1 117 ? -7.277 24.422 18.625 1 73.25 117 ASN A O 1
ATOM 967 N N . PHE A 1 118 ? -5.27 24.203 18.047 1 66 118 PHE A N 1
ATOM 968 C CA . PHE A 1 118 ? -4.836 24.047 19.422 1 66 118 PHE A CA 1
ATOM 969 C C . PHE A 1 118 ? -4.676 25.406 20.109 1 66 118 PHE A C 1
ATOM 971 O O . PHE A 1 118 ? -4.844 25.516 21.328 1 66 118 PHE A O 1
ATOM 978 N N . ASN A 1 119 ? -4.125 26.375 19.438 1 54.66 119 ASN A N 1
ATOM 979 C CA . ASN A 1 119 ? -4.062 27.656 20.125 1 54.66 119 ASN A CA 1
ATOM 980 C C . ASN A 1 119 ? -5.453 28.25 20.359 1 54.66 119 ASN A C 1
ATOM 982 O O . ASN A 1 119 ? -5.633 29.125 21.203 1 54.66 119 ASN A O 1
ATOM 986 N N . ASP A 1 120 ? -6.543 27.797 19.688 1 44.28 120 ASP A N 1
ATOM 987 C CA . ASP A 1 120 ? -7.812 28.344 20.156 1 44.28 120 ASP A CA 1
ATOM 988 C C . ASP A 1 120 ? -8.391 27.5 21.281 1 44.28 120 ASP A C 1
ATOM 990 O O . ASP A 1 120 ? -8.336 26.266 21.234 1 44.28 120 ASP A O 1
ATOM 994 N N . MET B 1 1 ? -4.133 -14.883 -23.547 1 64.19 1 MET B N 1
ATOM 995 C CA . MET B 1 1 ? -3.137 -15.805 -23 1 64.19 1 MET B CA 1
ATOM 996 C C . MET B 1 1 ? -1.892 -15.055 -22.547 1 64.19 1 MET B C 1
ATOM 998 O O . MET B 1 1 ? -1.406 -15.258 -21.438 1 64.19 1 MET B O 1
ATOM 1002 N N . CYS B 1 2 ? -1.562 -14.164 -23.312 1 76 2 CYS B N 1
ATOM 1003 C CA . CYS B 1 2 ? -0.352 -13.406 -23.016 1 76 2 CYS B CA 1
ATOM 1004 C C . CYS B 1 2 ? -0.557 -12.5 -21.797 1 76 2 CYS B C 1
ATOM 1006 O O . CYS B 1 2 ? 0.315 -12.414 -20.938 1 76 2 CYS B O 1
ATOM 1008 N N . LYS B 1 3 ? -1.733 -12.039 -21.625 1 86.19 3 LYS B N 1
ATOM 1009 C CA . LYS B 1 3 ? -1.998 -11.117 -20.531 1 86.19 3 LYS B CA 1
ATOM 1010 C C . LYS B 1 3 ? -2.09 -11.867 -19.203 1 86.19 3 LYS B C 1
ATOM 1012 O O . LYS B 1 3 ? -1.645 -11.359 -18.156 1 86.19 3 LYS B O 1
ATOM 1017 N N . VAL B 1 4 ? -2.57 -13.062 -19.359 1 91.06 4 VAL B N 1
ATOM 1018 C CA . VAL B 1 4 ? -2.748 -13.883 -18.156 1 91.06 4 VAL B CA 1
ATOM 1019 C C . VAL B 1 4 ? -1.386 -14.234 -17.562 1 91.06 4 VAL B C 1
ATOM 1021 O O . VAL B 1 4 ? -1.178 -14.094 -16.359 1 91.06 4 VAL B O 1
ATOM 1024 N N . ILE B 1 5 ? -0.505 -14.641 -18.391 1 93 5 ILE B N 1
ATOM 1025 C CA . ILE B 1 5 ? 0.826 -15.031 -17.938 1 93 5 ILE B CA 1
ATOM 1026 C C . ILE B 1 5 ? 1.533 -13.828 -17.312 1 93 5 ILE B C 1
ATOM 1028 O O . ILE B 1 5 ? 2.232 -13.961 -16.312 1 93 5 ILE B O 1
ATOM 1032 N N . HIS B 1 6 ? 1.332 -12.688 -17.922 1 94.31 6 HIS B N 1
ATOM 1033 C CA . HIS B 1 6 ? 1.922 -11.469 -17.391 1 94.31 6 HIS B CA 1
ATOM 1034 C C . HIS B 1 6 ? 1.414 -11.18 -15.977 1 94.31 6 HIS B C 1
ATOM 1036 O O . HIS B 1 6 ? 2.197 -10.836 -15.094 1 94.31 6 HIS B O 1
ATOM 1042 N N . ARG B 1 7 ? 0.13 -11.375 -15.766 1 96 7 ARG B N 1
ATOM 1043 C CA . ARG B 1 7 ? -0.463 -11.125 -14.461 1 96 7 ARG B CA 1
ATOM 1044 C C . ARG B 1 7 ? 0.026 -12.141 -13.43 1 96 7 ARG B C 1
ATOM 1046 O O . ARG B 1 7 ? 0.317 -11.789 -12.289 1 96 7 ARG B O 1
ATOM 1053 N N . LEU B 1 8 ? 0.143 -13.367 -13.836 1 97.38 8 LEU B N 1
ATOM 1054 C CA . LEU B 1 8 ? 0.658 -14.398 -12.945 1 97.38 8 LEU B CA 1
ATOM 1055 C C . LEU B 1 8 ? 2.119 -14.141 -12.594 1 97.38 8 LEU B C 1
ATOM 1057 O O . LEU B 1 8 ? 2.533 -14.336 -11.453 1 97.38 8 LEU B O 1
ATOM 1061 N N . ASP B 1 9 ? 2.869 -13.68 -13.555 1 96.81 9 ASP B N 1
ATOM 1062 C CA . ASP B 1 9 ? 4.27 -13.344 -13.312 1 96.81 9 ASP B CA 1
ATOM 1063 C C . ASP B 1 9 ? 4.395 -12.195 -12.312 1 96.81 9 ASP B C 1
ATOM 1065 O O . ASP B 1 9 ? 5.305 -12.188 -11.484 1 96.81 9 ASP B O 1
ATOM 1069 N N . LYS B 1 10 ? 3.5 -11.258 -12.43 1 97.19 10 LYS B N 1
ATOM 1070 C CA . LYS B 1 10 ? 3.533 -10.133 -11.5 1 97.19 10 LYS B CA 1
ATOM 1071 C C . LYS B 1 10 ? 3.232 -10.586 -10.078 1 97.19 10 LYS B C 1
ATOM 1073 O O . LYS B 1 10 ? 3.83 -10.086 -9.117 1 97.19 10 LYS B O 1
ATOM 1078 N N . ILE B 1 11 ? 2.27 -11.492 -9.961 1 98.19 11 ILE B N 1
ATOM 1079 C CA . ILE B 1 11 ? 1.963 -12.039 -8.641 1 98.19 11 ILE B CA 1
ATOM 1080 C C . ILE B 1 11 ? 3.199 -12.727 -8.07 1 98.19 11 ILE B C 1
ATOM 1082 O O . ILE B 1 11 ? 3.578 -12.477 -6.922 1 98.19 11 ILE B O 1
ATOM 1086 N N . LEU B 1 12 ? 3.854 -13.539 -8.883 1 98.38 12 LEU B N 1
ATOM 1087 C CA . LEU B 1 12 ? 5.051 -14.242 -8.445 1 98.38 12 LEU B CA 1
ATOM 1088 C C . LEU B 1 12 ? 6.148 -13.266 -8.047 1 98.38 12 LEU B C 1
ATOM 1090 O O . LEU B 1 12 ? 6.836 -13.461 -7.043 1 98.38 12 LEU B O 1
ATOM 1094 N N . GLU B 1 13 ? 6.305 -12.289 -8.867 1 98.12 13 GLU B N 1
ATOM 1095 C CA . GLU B 1 13 ? 7.305 -11.266 -8.586 1 98.12 13 GLU B CA 1
ATOM 1096 C C . GLU B 1 13 ? 7.059 -10.617 -7.223 1 98.12 13 GLU B C 1
ATOM 1098 O O . GLU B 1 13 ? 7.996 -10.406 -6.453 1 98.12 13 GLU B O 1
ATOM 1103 N N . CYS B 1 14 ? 5.793 -10.312 -6.914 1 98.44 14 CYS B N 1
ATOM 1104 C CA . CYS B 1 14 ? 5.453 -9.688 -5.641 1 98.44 14 CYS B CA 1
ATOM 1105 C C . CYS B 1 14 ? 5.707 -10.641 -4.48 1 98.44 14 CYS B C 1
ATOM 1107 O O . CYS B 1 14 ? 6.18 -10.227 -3.418 1 98.44 14 CYS B O 1
ATOM 1109 N N . ILE B 1 15 ? 5.398 -11.859 -4.68 1 98.75 15 ILE B N 1
ATOM 1110 C CA . ILE B 1 15 ? 5.656 -12.852 -3.641 1 98.75 15 ILE B CA 1
ATOM 1111 C C . ILE B 1 15 ? 7.16 -12.961 -3.389 1 98.75 15 ILE B C 1
ATOM 1113 O O . ILE B 1 15 ? 7.602 -12.969 -2.238 1 98.75 15 ILE B O 1
ATOM 1117 N N . GLU B 1 16 ? 7.902 -13.008 -4.441 1 98.31 16 GLU B N 1
ATOM 1118 C CA . GLU B 1 16 ? 9.352 -13.094 -4.324 1 98.31 16 GLU B CA 1
ATOM 1119 C C . GLU B 1 16 ? 9.922 -11.844 -3.658 1 98.31 16 GLU B C 1
ATOM 1121 O O . GLU B 1 16 ? 10.906 -11.922 -2.916 1 98.31 16 GLU B O 1
ATOM 1126 N N . ASN B 1 17 ? 9.383 -10.719 -3.979 1 98.38 17 ASN B N 1
ATOM 1127 C CA . ASN B 1 17 ? 9.797 -9.484 -3.33 1 98.38 17 ASN B CA 1
ATOM 1128 C C . ASN B 1 17 ? 9.578 -9.539 -1.819 1 98.38 17 ASN B C 1
ATOM 1130 O O . ASN B 1 17 ? 10.438 -9.102 -1.049 1 98.38 17 ASN B O 1
ATOM 1134 N N . ILE B 1 18 ? 8.406 -10.055 -1.415 1 98.69 18 ILE B N 1
ATOM 1135 C CA . ILE B 1 18 ? 8.117 -10.18 0.009 1 98.69 18 ILE B CA 1
ATOM 1136 C C . ILE B 1 18 ? 9.133 -11.109 0.664 1 98.69 18 ILE B C 1
ATOM 1138 O O . ILE B 1 18 ? 9.672 -10.805 1.733 1 98.69 18 ILE B O 1
ATOM 1142 N N . ASP B 1 19 ? 9.445 -12.203 -0.02 1 97.75 19 ASP B N 1
ATOM 1143 C CA . ASP B 1 19 ? 10.469 -13.117 0.48 1 97.75 19 ASP B CA 1
ATOM 1144 C C . ASP B 1 19 ? 11.812 -12.406 0.621 1 97.75 19 ASP B C 1
ATOM 1146 O O . ASP B 1 19 ? 12.5 -12.562 1.632 1 97.75 19 ASP B O 1
ATOM 1150 N N . PHE B 1 20 ? 12.141 -11.695 -0.366 1 98.12 20 PHE B N 1
ATOM 1151 C CA . PHE B 1 20 ? 13.398 -10.953 -0.372 1 98.12 20 PHE B CA 1
ATOM 1152 C C . PHE B 1 20 ? 13.445 -9.969 0.785 1 98.12 20 PHE B C 1
ATOM 1154 O O . PHE B 1 20 ? 14.453 -9.891 1.5 1 98.12 20 PHE B O 1
ATOM 1161 N N . ILE B 1 21 ? 12.391 -9.203 0.98 1 97.94 21 ILE B N 1
ATOM 1162 C CA . ILE B 1 21 ? 12.297 -8.172 2.01 1 97.94 21 ILE B CA 1
ATOM 1163 C C . ILE B 1 21 ? 12.484 -8.805 3.389 1 97.94 21 ILE B C 1
ATOM 1165 O O . ILE B 1 21 ? 13.258 -8.305 4.207 1 97.94 21 ILE B O 1
ATOM 1169 N N . ILE B 1 22 ? 11.805 -9.852 3.59 1 96.81 22 ILE B N 1
ATOM 1170 C CA . ILE B 1 22 ? 11.875 -10.523 4.883 1 96.81 22 ILE B CA 1
ATOM 1171 C C . ILE B 1 22 ? 13.289 -11.07 5.105 1 96.81 22 ILE B C 1
ATOM 1173 O O . ILE B 1 22 ? 13.875 -10.883 6.172 1 96.81 22 ILE B O 1
ATOM 1177 N N . ASN B 1 23 ? 13.867 -11.68 4.117 1 96.5 23 ASN B N 1
ATOM 1178 C CA . ASN B 1 23 ? 15.203 -12.266 4.223 1 96.5 23 ASN B CA 1
ATOM 1179 C C . ASN B 1 23 ? 16.266 -11.203 4.43 1 96.5 23 ASN B C 1
ATOM 1181 O O . ASN B 1 23 ? 17.172 -11.375 5.246 1 96.5 23 ASN B O 1
ATOM 1185 N N . GLU B 1 24 ? 16.156 -10.125 3.758 1 95.25 24 GLU B N 1
ATOM 1186 C CA . GLU B 1 24 ? 17.156 -9.047 3.824 1 95.25 24 GLU B CA 1
ATOM 1187 C C . GLU B 1 24 ? 17.078 -8.328 5.164 1 95.25 24 GLU B C 1
ATOM 1189 O O . GLU B 1 24 ? 18.094 -7.84 5.668 1 95.25 24 GLU B O 1
ATOM 1194 N N . SER B 1 25 ? 15.898 -8.266 5.676 1 94.38 25 SER B N 1
ATOM 1195 C CA . SER B 1 25 ? 15.734 -7.566 6.945 1 94.38 25 SER B CA 1
ATOM 1196 C C . SER B 1 25 ? 16.312 -8.375 8.102 1 94.38 25 SER B C 1
ATOM 1198 O O . SER B 1 25 ? 16.578 -7.832 9.18 1 94.38 25 SER B O 1
ATOM 1200 N N . ASN B 1 26 ? 16.484 -9.695 7.918 1 95.06 26 ASN B N 1
ATOM 1201 C CA . ASN B 1 26 ? 16.938 -10.625 8.953 1 95.06 26 ASN B CA 1
ATOM 1202 C C . ASN B 1 26 ? 16 -10.609 10.164 1 95.06 26 ASN B C 1
ATOM 1204 O O . ASN B 1 26 ? 16.453 -10.734 11.297 1 95.06 26 ASN B O 1
ATOM 1208 N N . LEU B 1 27 ? 14.773 -10.305 9.922 1 95.06 27 LEU B N 1
ATOM 1209 C CA . LEU B 1 27 ? 13.75 -10.312 10.961 1 95.06 27 LEU B CA 1
ATOM 1210 C C . LEU B 1 27 ? 12.867 -11.547 10.836 1 95.06 27 LEU B C 1
ATOM 1212 O O . LEU B 1 27 ? 12.68 -12.078 9.742 1 95.06 27 LEU B O 1
ATOM 1216 N N . LYS B 1 28 ? 12.391 -11.93 12.016 1 97 28 LYS B N 1
ATOM 1217 C CA . LYS B 1 28 ? 11.289 -12.891 11.961 1 97 28 LYS B CA 1
ATOM 1218 C C . LYS B 1 28 ? 10.031 -12.25 11.375 1 97 28 LYS B C 1
ATOM 1220 O O . LYS B 1 28 ? 9.867 -11.031 11.422 1 97 28 LYS B O 1
ATOM 1225 N N . ILE B 1 29 ? 9.18 -13.07 10.82 1 97.12 29 ILE B N 1
ATOM 1226 C CA . ILE B 1 29 ? 7.957 -12.57 10.203 1 97.12 29 ILE B CA 1
ATOM 1227 C C . ILE B 1 29 ? 7.16 -11.758 11.227 1 97.12 29 ILE B C 1
ATOM 1229 O O . ILE B 1 29 ? 6.621 -10.695 10.898 1 97.12 29 ILE B O 1
ATOM 1233 N N . THR B 1 30 ? 7.113 -12.195 12.469 1 96.31 30 THR B N 1
ATOM 1234 C CA . THR B 1 30 ? 6.352 -11.547 13.531 1 96.31 30 THR B CA 1
ATOM 1235 C C . THR B 1 30 ? 6.91 -10.156 13.82 1 96.31 30 THR B C 1
ATOM 1237 O O . THR B 1 30 ? 6.176 -9.266 14.266 1 96.31 30 THR B O 1
ATOM 1240 N N . GLN B 1 31 ? 8.172 -9.922 13.57 1 97.25 31 GLN B N 1
ATOM 1241 C CA . GLN B 1 31 ? 8.812 -8.625 13.742 1 97.25 31 GLN B CA 1
ATOM 1242 C C . GLN B 1 31 ? 8.664 -7.77 12.484 1 97.25 31 GLN B C 1
ATOM 1244 O O . GLN B 1 31 ? 8.453 -6.555 12.57 1 97.25 31 GLN B O 1
ATOM 1249 N N . ALA B 1 32 ? 8.781 -8.43 11.352 1 97.25 32 ALA B N 1
ATOM 1250 C CA . ALA B 1 32 ? 8.727 -7.754 10.055 1 97.25 32 ALA B CA 1
ATOM 1251 C C . ALA B 1 32 ? 7.395 -7.035 9.867 1 97.25 32 ALA B C 1
ATOM 1253 O O . ALA B 1 32 ? 7.355 -5.906 9.375 1 97.25 32 ALA B O 1
ATOM 1254 N N . ILE B 1 33 ? 6.32 -7.582 10.336 1 96.38 33 ILE B N 1
ATOM 1255 C CA . ILE B 1 33 ? 4.988 -7.055 10.062 1 96.38 33 ILE B CA 1
ATOM 1256 C C . ILE B 1 33 ? 4.688 -5.898 11.016 1 96.38 33 ILE B C 1
ATOM 1258 O O . ILE B 1 33 ? 3.615 -5.293 10.945 1 96.38 33 ILE B O 1
ATOM 1262 N N . GLU B 1 34 ? 5.688 -5.539 11.898 1 95.44 34 GLU B N 1
ATOM 1263 C CA . GLU B 1 34 ? 5.531 -4.418 12.812 1 95.44 34 GLU B CA 1
ATOM 1264 C C . GLU B 1 34 ? 6.574 -3.338 12.555 1 95.44 34 GLU B C 1
ATOM 1266 O O . GLU B 1 34 ? 6.488 -2.238 13.102 1 95.44 34 GLU B O 1
ATOM 1271 N N . ASP B 1 35 ? 7.543 -3.658 11.742 1 96.56 35 ASP B N 1
ATOM 1272 C CA . ASP B 1 35 ? 8.656 -2.752 11.469 1 96.56 35 ASP B CA 1
ATOM 1273 C C . ASP B 1 35 ? 8.195 -1.562 10.625 1 96.56 35 ASP B C 1
ATOM 1275 O O . ASP B 1 35 ? 7.457 -1.729 9.656 1 96.56 35 ASP B O 1
ATOM 1279 N N . LYS B 1 36 ? 8.703 -0.455 10.953 1 95.81 36 LYS B N 1
ATOM 1280 C CA . LYS B 1 36 ? 8.242 0.806 10.375 1 95.81 36 LYS B CA 1
ATOM 1281 C C . LYS B 1 36 ? 8.523 0.864 8.875 1 95.81 36 LYS B C 1
ATOM 1283 O O . LYS B 1 36 ? 7.809 1.543 8.133 1 95.81 36 LYS B O 1
ATOM 1288 N N . ILE B 1 37 ? 9.547 0.182 8.422 1 97.69 37 ILE B N 1
ATOM 1289 C CA . ILE B 1 37 ? 9.93 0.218 7.012 1 97.69 37 ILE B CA 1
ATOM 1290 C C . ILE B 1 37 ? 9.414 -1.036 6.305 1 97.69 37 ILE B C 1
ATOM 1292 O O . ILE B 1 37 ? 8.797 -0.949 5.242 1 97.69 37 ILE B O 1
ATOM 1296 N N . ILE B 1 38 ? 9.531 -2.188 6.922 1 98.12 38 ILE B N 1
ATOM 1297 C CA . ILE B 1 38 ? 9.258 -3.479 6.305 1 98.12 38 ILE B CA 1
ATOM 1298 C C . ILE B 1 38 ? 7.746 -3.688 6.207 1 98.12 38 ILE B C 1
ATOM 1300 O O . ILE B 1 38 ? 7.25 -4.199 5.199 1 98.12 38 ILE B O 1
ATOM 1304 N N . LYS B 1 39 ? 7.02 -3.219 7.207 1 98.12 39 LYS B N 1
ATOM 1305 C CA . LYS B 1 39 ? 5.57 -3.393 7.242 1 98.12 39 LYS B CA 1
ATOM 1306 C C . LYS B 1 39 ? 4.91 -2.768 6.02 1 98.12 39 LYS B C 1
ATOM 1308 O O . LYS B 1 39 ? 4.195 -3.445 5.277 1 98.12 39 LYS B O 1
ATOM 1313 N N . PRO B 1 40 ? 5.18 -1.516 5.809 1 98.44 40 PRO B N 1
ATOM 1314 C CA . PRO B 1 40 ? 4.543 -0.945 4.617 1 98.44 40 PRO B CA 1
ATOM 1315 C C . PRO B 1 40 ? 5.055 -1.566 3.32 1 98.44 40 PRO B C 1
ATOM 1317 O O . PRO B 1 40 ? 4.305 -1.677 2.348 1 98.44 40 PRO B O 1
ATOM 1320 N N . ALA B 1 41 ? 6.277 -1.962 3.201 1 98.56 41 ALA B N 1
ATOM 1321 C CA . ALA B 1 41 ? 6.816 -2.607 2.006 1 98.56 41 ALA B CA 1
ATOM 1322 C C . ALA B 1 41 ? 6.078 -3.91 1.707 1 98.56 41 ALA B C 1
ATOM 1324 O O . ALA B 1 41 ? 5.715 -4.176 0.56 1 98.56 41 ALA B O 1
ATOM 1325 N N . ILE B 1 42 ? 5.812 -4.66 2.76 1 98.56 42 ILE B N 1
ATOM 1326 C CA . ILE B 1 42 ? 5.113 -5.934 2.625 1 98.56 42 ILE B CA 1
ATOM 1327 C C . ILE B 1 42 ? 3.67 -5.691 2.197 1 98.56 42 ILE B C 1
ATOM 1329 O O . ILE B 1 42 ? 3.174 -6.332 1.268 1 98.56 42 ILE B O 1
ATOM 1333 N N . ARG B 1 43 ? 3.033 -4.781 2.854 1 98.38 43 ARG B N 1
ATOM 1334 C CA . ARG B 1 43 ? 1.619 -4.52 2.604 1 98.38 43 ARG B CA 1
ATOM 1335 C C . ARG B 1 43 ? 1.4 -3.99 1.19 1 98.38 43 ARG B C 1
ATOM 1337 O O . ARG B 1 43 ? 0.41 -4.332 0.541 1 98.38 43 ARG B O 1
ATOM 1344 N N . MET B 1 44 ? 2.289 -3.215 0.658 1 98.31 44 MET B N 1
ATOM 1345 C CA . MET B 1 44 ? 2.197 -2.734 -0.718 1 98.31 44 MET B CA 1
ATOM 1346 C C . MET B 1 44 ? 2.26 -3.896 -1.704 1 98.31 44 MET B C 1
ATOM 1348 O O . MET B 1 44 ? 1.498 -3.934 -2.672 1 98.31 44 MET B O 1
ATOM 1352 N N . ASN B 1 45 ? 3.17 -4.832 -1.445 1 98.5 45 ASN B N 1
ATOM 1353 C CA . ASN B 1 45 ? 3.264 -5.988 -2.33 1 98.5 45 ASN B CA 1
ATOM 1354 C C . ASN B 1 45 ? 2 -6.844 -2.273 1 98.5 45 ASN B C 1
ATOM 1356 O O . ASN B 1 45 ? 1.578 -7.398 -3.289 1 98.5 45 ASN B O 1
ATOM 1360 N N . ILE B 1 46 ? 1.409 -6.918 -1.101 1 98.38 46 ILE B N 1
ATOM 1361 C CA . ILE B 1 46 ? 0.171 -7.68 -0.961 1 98.38 46 ILE B CA 1
ATOM 1362 C C . ILE B 1 46 ? -0.941 -7.004 -1.76 1 98.38 46 ILE B C 1
ATOM 1364 O O . ILE B 1 46 ? -1.715 -7.672 -2.449 1 98.38 46 ILE B O 1
ATOM 1368 N N . ILE B 1 47 ? -1.017 -5.723 -1.684 1 98 47 ILE B N 1
ATOM 1369 C CA . ILE B 1 47 ? -2 -4.977 -2.461 1 98 47 ILE B CA 1
ATOM 1370 C C . ILE B 1 47 ? -1.797 -5.254 -3.949 1 98 47 ILE B C 1
ATOM 1372 O O . ILE B 1 47 ? -2.764 -5.477 -4.684 1 98 47 ILE B O 1
ATOM 1376 N N . ARG B 1 48 ? -0.571 -5.273 -4.387 1 98 48 ARG B N 1
ATOM 1377 C CA . ARG B 1 48 ? -0.26 -5.52 -5.793 1 98 48 ARG B CA 1
ATOM 1378 C C . ARG B 1 48 ? -0.685 -6.922 -6.211 1 98 48 ARG B C 1
ATOM 1380 O O . ARG B 1 48 ? -1.177 -7.121 -7.324 1 98 48 ARG B O 1
ATOM 1387 N N . ILE B 1 49 ? -0.478 -7.855 -5.344 1 98.38 49 ILE B N 1
ATOM 1388 C CA . ILE B 1 49 ? -0.923 -9.219 -5.605 1 98.38 49 ILE B CA 1
ATOM 1389 C C . ILE B 1 49 ? -2.439 -9.242 -5.785 1 98.38 49 ILE B C 1
ATOM 1391 O O . ILE B 1 49 ? -2.947 -9.773 -6.773 1 98.38 49 ILE B O 1
ATOM 1395 N N . ALA B 1 50 ? -3.125 -8.641 -4.852 1 97.75 50 ALA B N 1
ATOM 1396 C CA . ALA B 1 50 ? -4.586 -8.609 -4.898 1 97.75 50 ALA B CA 1
ATOM 1397 C C . ALA B 1 50 ? -5.078 -7.93 -6.172 1 97.75 50 ALA B C 1
ATOM 1399 O O . ALA B 1 50 ? -6.078 -8.352 -6.758 1 97.75 50 ALA B O 1
ATOM 1400 N N . GLU B 1 51 ? -4.402 -6.938 -6.594 1 96.56 51 GLU B N 1
ATOM 1401 C CA . GLU B 1 51 ? -4.77 -6.215 -7.809 1 96.56 51 GLU B CA 1
ATOM 1402 C C . GLU B 1 51 ? -4.672 -7.109 -9.039 1 96.56 51 GLU B C 1
ATOM 1404 O O . GLU B 1 51 ? -5.516 -7.035 -9.938 1 96.56 51 GLU B O 1
ATOM 1409 N N . GLN B 1 52 ? -3.602 -7.871 -9.102 1 96.94 52 GLN B N 1
ATOM 1410 C CA . GLN B 1 52 ? -3.441 -8.758 -10.25 1 96.94 52 GLN B CA 1
ATOM 1411 C C . GLN B 1 52 ? -4.555 -9.805 -10.289 1 96.94 52 GLN B C 1
ATOM 1413 O O . GLN B 1 52 ? -5.055 -10.141 -11.367 1 96.94 52 GLN B O 1
ATOM 1418 N N . PHE B 1 53 ? -4.965 -10.289 -9.125 1 97.25 53 PHE B N 1
ATOM 1419 C CA . PHE B 1 53 ? -6.086 -11.219 -9.094 1 97.25 53 PHE B CA 1
ATOM 1420 C C . PHE B 1 53 ? -7.375 -10.531 -9.531 1 97.25 53 PHE B C 1
ATOM 1422 O O . PHE B 1 53 ? -8.188 -11.125 -10.242 1 97.25 53 PHE B O 1
ATOM 1429 N N . ALA B 1 54 ? -7.559 -9.32 -9.094 1 95.94 54 ALA B N 1
ATOM 1430 C CA . ALA B 1 54 ? -8.734 -8.562 -9.516 1 95.94 54 ALA B CA 1
ATOM 1431 C C . ALA B 1 54 ? -8.75 -8.383 -11.031 1 95.94 54 ALA B C 1
ATOM 1433 O O . ALA B 1 54 ? -9.805 -8.484 -11.664 1 95.94 54 ALA B O 1
ATOM 1434 N N . LYS B 1 55 ? -7.598 -8.141 -11.578 1 96.06 55 LYS B N 1
ATOM 1435 C CA . LYS B 1 55 ? -7.5 -7.957 -13.023 1 96.06 55 LYS B CA 1
ATOM 1436 C C . LYS B 1 55 ? -7.82 -9.25 -13.766 1 96.06 55 LYS B C 1
ATOM 1438 O O . LYS B 1 55 ? -8.445 -9.227 -14.828 1 96.06 55 LYS B O 1
ATOM 1443 N N . LEU B 1 56 ? -7.359 -10.352 -13.234 1 96.88 56 LEU B N 1
ATOM 1444 C CA . LEU B 1 56 ? -7.707 -11.641 -13.82 1 96.88 56 LEU B CA 1
ATOM 1445 C C . LEU B 1 56 ? -9.219 -11.844 -13.828 1 96.88 56 LEU B C 1
ATOM 1447 O O . LEU B 1 56 ? -9.773 -12.336 -14.812 1 96.88 56 LEU B O 1
ATOM 1451 N N . LYS B 1 57 ? -9.836 -11.5 -12.758 1 96.31 57 LYS B N 1
ATOM 1452 C CA . LYS B 1 57 ? -11.289 -11.609 -12.656 1 96.31 57 LYS B CA 1
ATOM 1453 C C . LYS B 1 57 ? -11.984 -10.688 -13.656 1 96.31 57 LYS B C 1
ATOM 1455 O O . LYS B 1 57 ? -12.906 -11.109 -14.352 1 96.31 57 LYS B O 1
ATOM 1460 N N . ASP B 1 58 ? -11.562 -9.469 -13.695 1 95.62 58 ASP B N 1
ATOM 1461 C CA . ASP B 1 58 ? -12.148 -8.484 -14.609 1 95.62 58 ASP B CA 1
ATOM 1462 C C . ASP B 1 58 ? -12 -8.93 -16.062 1 95.62 58 ASP B C 1
ATOM 1464 O O . ASP B 1 58 ? -12.859 -8.641 -16.891 1 95.62 58 ASP B O 1
ATOM 1468 N N . ASP B 1 59 ? -10.922 -9.672 -16.281 1 95.62 59 ASP B N 1
ATOM 1469 C CA . ASP B 1 59 ? -10.656 -10.164 -17.625 1 95.62 59 ASP B CA 1
ATOM 1470 C C . ASP B 1 59 ? -11.375 -11.492 -17.875 1 95.62 59 ASP B C 1
ATOM 1472 O O . ASP B 1 59 ? -11.172 -12.117 -18.922 1 95.62 59 ASP B O 1
ATOM 1476 N N . ASN B 1 60 ? -12.109 -11.922 -16.938 1 95.75 60 ASN B N 1
ATOM 1477 C CA . ASN B 1 60 ? -12.898 -13.148 -17.031 1 95.75 60 ASN B CA 1
ATOM 1478 C C . ASN B 1 60 ? -12.023 -14.375 -17.234 1 95.75 60 ASN B C 1
ATOM 1480 O O . ASN B 1 60 ? -12.391 -15.281 -17.984 1 95.75 60 ASN B O 1
ATOM 1484 N N . GLU B 1 61 ? -10.891 -14.344 -16.625 1 95.75 61 GLU B N 1
ATOM 1485 C CA . GLU B 1 61 ? -9.992 -15.492 -16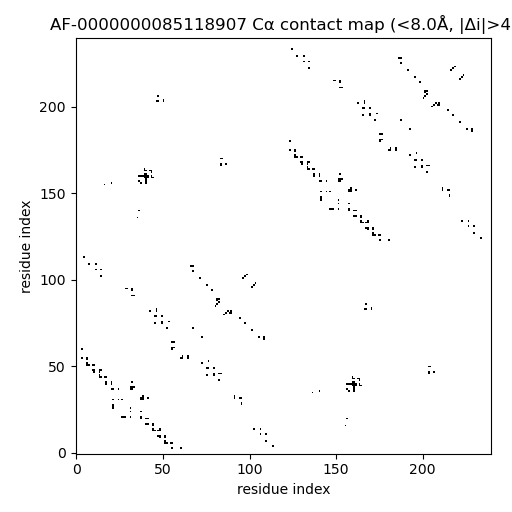.719 1 95.75 61 GLU B CA 1
ATOM 1486 C C . GLU B 1 61 ? -10.375 -16.578 -15.727 1 95.75 61 GLU B C 1
ATOM 1488 O O . GLU B 1 61 ? -9.539 -17.016 -14.938 1 95.75 61 GLU B O 1
ATOM 1493 N N . PHE B 1 62 ? -11.57 -17.125 -15.859 1 94.69 62 PHE B N 1
ATOM 1494 C CA . PHE B 1 62 ? -12.164 -18.031 -14.891 1 94.69 62 PHE B CA 1
ATOM 1495 C C . PHE B 1 62 ? -11.414 -19.359 -14.867 1 94.69 62 PHE B C 1
ATOM 1497 O O . PHE B 1 62 ? -11.281 -19.984 -13.805 1 94.69 62 PHE B O 1
ATOM 1504 N N . LYS B 1 63 ? -10.914 -19.812 -15.953 1 93.94 63 LYS B N 1
ATOM 1505 C CA . LYS B 1 63 ? -10.188 -21.078 -16.016 1 93.94 63 LYS B CA 1
ATOM 1506 C C . LYS B 1 63 ? -8.938 -21.031 -15.141 1 93.94 63 LYS B C 1
ATOM 1508 O O . LYS B 1 63 ? -8.586 -22.031 -14.5 1 93.94 63 LYS B O 1
ATOM 1513 N N . ILE B 1 64 ? -8.281 -19.922 -15.141 1 94.88 64 ILE B N 1
ATOM 1514 C CA . ILE B 1 64 ? -7.094 -19.75 -14.312 1 94.88 64 ILE B CA 1
ATOM 1515 C C . ILE B 1 64 ? -7.504 -19.625 -12.844 1 94.88 64 ILE B C 1
ATOM 1517 O O . ILE B 1 64 ? -6.906 -20.25 -11.969 1 94.88 64 ILE B O 1
ATOM 1521 N N . LEU B 1 65 ? -8.578 -18.844 -12.602 1 96.12 65 LEU B N 1
ATOM 1522 C CA . LEU B 1 65 ? -9 -18.531 -11.242 1 96.12 65 LEU B CA 1
ATOM 1523 C C . LEU B 1 65 ? -9.523 -19.781 -10.539 1 96.12 65 LEU B C 1
ATOM 1525 O O . LEU B 1 65 ? -9.43 -19.891 -9.312 1 96.12 65 LEU B O 1
ATOM 1529 N N . GLU B 1 66 ? -9.953 -20.688 -11.289 1 96.19 66 GLU B N 1
ATOM 1530 C CA . GLU B 1 66 ? -10.5 -21.938 -10.742 1 96.19 66 GLU B CA 1
ATOM 1531 C C . GLU B 1 66 ? -9.422 -22.75 -10.055 1 96.19 66 GLU B C 1
ATOM 1533 O O . GLU B 1 66 ? -9.719 -23.656 -9.266 1 96.19 66 GLU B O 1
ATOM 1538 N N . ASN B 1 67 ? -8.172 -22.484 -10.391 1 95.94 67 ASN B N 1
ATOM 1539 C CA . ASN B 1 67 ? -7.074 -23.188 -9.75 1 95.94 67 ASN B CA 1
ATOM 1540 C C . ASN B 1 67 ? -6.891 -22.75 -8.305 1 95.94 67 ASN B C 1
ATOM 1542 O O . ASN B 1 67 ? -6.188 -23.406 -7.531 1 95.94 67 ASN B O 1
ATOM 1546 N N . PHE B 1 68 ? -7.5 -21.656 -7.898 1 97.06 68 PHE B N 1
ATOM 1547 C CA . PHE B 1 68 ? -7.469 -21.125 -6.543 1 97.06 68 PHE B CA 1
ATOM 1548 C C . PHE B 1 68 ? -8.812 -21.328 -5.852 1 97.06 68 PHE B C 1
ATOM 1550 O O . PHE B 1 68 ? -9.859 -21.344 -6.508 1 97.06 68 PHE B O 1
ATOM 1557 N N . THR B 1 69 ? -8.812 -21.469 -4.543 1 96.19 69 THR B N 1
ATOM 1558 C CA . THR B 1 69 ? -10.086 -21.625 -3.85 1 96.19 69 THR B CA 1
ATOM 1559 C C . THR B 1 69 ? -10.805 -20.281 -3.748 1 96.19 69 THR B C 1
ATOM 1561 O O . THR B 1 69 ? -10.164 -19.234 -3.684 1 96.19 69 THR B O 1
ATOM 1564 N N . ASN B 1 70 ? -12.117 -20.281 -3.678 1 94.94 70 ASN B N 1
ATOM 1565 C CA . ASN B 1 70 ? -12.906 -19.078 -3.471 1 94.94 70 ASN B CA 1
ATOM 1566 C C . ASN B 1 70 ? -12.516 -18.359 -2.174 1 94.94 70 ASN B C 1
ATOM 1568 O O . ASN B 1 70 ? -12.516 -17.141 -2.107 1 94.94 70 ASN B O 1
ATOM 1572 N N . GLU B 1 71 ? -12.219 -19.141 -1.231 1 95.5 71 GLU B N 1
ATOM 1573 C CA . GLU B 1 71 ? -11.82 -18.609 0.064 1 95.5 71 GLU B CA 1
ATOM 1574 C C . GLU B 1 71 ? -10.508 -17.828 -0.042 1 95.5 71 GLU B C 1
ATOM 1576 O O . GLU B 1 71 ? -10.375 -16.75 0.54 1 95.5 71 GLU B O 1
ATOM 1581 N N . ASP B 1 72 ? -9.586 -18.328 -0.823 1 93.88 72 ASP B N 1
ATOM 1582 C CA . ASP B 1 72 ? -8.297 -17.656 -1.011 1 93.88 72 ASP B CA 1
ATOM 1583 C C . ASP B 1 72 ? -8.461 -16.344 -1.754 1 93.88 72 ASP B C 1
ATOM 1585 O O . ASP B 1 72 ? -7.898 -15.32 -1.35 1 93.88 72 ASP B O 1
ATOM 1589 N N . LEU B 1 73 ? -9.273 -16.359 -2.783 1 95.31 73 LEU B N 1
ATOM 1590 C CA . LEU B 1 73 ? -9.469 -15.188 -3.623 1 95.31 73 LEU B CA 1
ATOM 1591 C C . LEU B 1 73 ? -10.227 -14.102 -2.869 1 95.31 73 LEU B C 1
ATOM 1593 O O . LEU B 1 73 ? -9.867 -12.922 -2.936 1 95.31 73 LEU B O 1
ATOM 1597 N N . LYS B 1 74 ? -11.219 -14.539 -2.127 1 96.06 74 LYS B N 1
ATOM 1598 C CA . LYS B 1 74 ? -11.953 -13.586 -1.299 1 96.06 74 LYS B CA 1
ATOM 1599 C C . LYS B 1 74 ? -11.078 -13.055 -0.169 1 96.06 74 LYS B C 1
ATOM 1601 O O . LYS B 1 74 ? -11.156 -11.867 0.17 1 96.06 74 LYS B O 1
ATOM 1606 N N . GLY B 1 75 ? -10.336 -13.93 0.395 1 95.94 75 GLY B N 1
ATOM 1607 C CA . GLY B 1 75 ? -9.453 -13.547 1.483 1 95.94 75 GLY B CA 1
ATOM 1608 C C . GLY B 1 75 ? -8.453 -12.469 1.096 1 95.94 75 GLY B C 1
ATOM 1609 O O . GLY B 1 75 ? -8.297 -11.477 1.81 1 95.94 75 GLY B O 1
ATOM 1610 N N . ILE B 1 76 ? -7.742 -12.641 -0.051 1 96.81 76 ILE B N 1
ATOM 1611 C CA . ILE B 1 76 ? -6.727 -11.68 -0.475 1 96.81 76 ILE B CA 1
ATOM 1612 C C . ILE B 1 76 ? -7.387 -10.352 -0.831 1 96.81 76 ILE B C 1
ATOM 1614 O O . ILE B 1 76 ? -6.812 -9.281 -0.598 1 96.81 76 ILE B O 1
ATOM 1618 N N . SER B 1 77 ? -8.594 -10.43 -1.396 1 96.31 77 SER B N 1
ATOM 1619 C CA . SER B 1 77 ? -9.352 -9.219 -1.695 1 96.31 77 SER B CA 1
ATOM 1620 C C . SER B 1 77 ? -9.719 -8.461 -0.42 1 96.31 77 SER B C 1
ATOM 1622 O O . SER B 1 77 ? -9.617 -7.238 -0.367 1 96.31 77 SER B O 1
ATOM 1624 N N . SER B 1 78 ? -10.172 -9.188 0.563 1 95.81 78 SER B N 1
ATOM 1625 C CA . SER B 1 78 ? -10.531 -8.586 1.844 1 95.81 78 SER B CA 1
ATOM 1626 C C . SER B 1 78 ? -9.32 -7.945 2.512 1 95.81 78 SER B C 1
ATOM 1628 O O . SER B 1 78 ? -9.406 -6.844 3.055 1 95.81 78 SER B O 1
ATOM 1630 N N . VAL B 1 79 ? -8.242 -8.656 2.482 1 95.88 79 VAL B N 1
ATOM 1631 C CA . VAL B 1 79 ? -7.016 -8.141 3.092 1 95.88 79 VAL B CA 1
ATOM 1632 C C . VAL B 1 79 ? -6.594 -6.848 2.404 1 95.88 79 VAL B C 1
ATOM 1634 O O . VAL B 1 79 ? -6.227 -5.875 3.066 1 95.88 79 VAL B O 1
ATOM 1637 N N . ARG B 1 80 ? -6.648 -6.805 1.1 1 95.31 80 ARG B N 1
ATOM 1638 C CA . ARG B 1 80 ? -6.344 -5.59 0.35 1 95.31 80 ARG B CA 1
ATOM 1639 C C . ARG B 1 80 ? -7.219 -4.426 0.816 1 95.31 80 ARG B C 1
ATOM 1641 O O . ARG B 1 80 ? -6.719 -3.32 1.036 1 95.31 80 ARG B O 1
ATOM 1648 N N . ASN B 1 81 ? -8.539 -4.688 1.006 1 93.12 81 ASN B N 1
ATOM 1649 C CA . ASN B 1 81 ? -9.477 -3.646 1.418 1 93.12 81 ASN B CA 1
ATOM 1650 C C . ASN B 1 81 ? -9.133 -3.098 2.799 1 93.12 81 ASN B C 1
ATOM 1652 O O . ASN B 1 81 ? -9.195 -1.889 3.027 1 93.12 81 ASN B O 1
ATOM 1656 N N . TYR B 1 82 ? -8.703 -3.996 3.59 1 93.69 82 TYR B N 1
ATOM 1657 C CA . TYR B 1 82 ? -8.312 -3.576 4.93 1 93.69 82 TYR B CA 1
ATOM 1658 C C . TYR B 1 82 ? -7.055 -2.723 4.887 1 93.69 82 TYR B C 1
ATOM 1660 O O . TYR B 1 82 ? -6.984 -1.67 5.523 1 93.69 82 TYR B O 1
ATOM 1668 N N . ILE B 1 83 ? -6.07 -3.131 4.148 1 95.44 83 ILE B N 1
ATOM 1669 C CA . ILE B 1 83 ? -4.805 -2.412 4.047 1 95.44 83 ILE B CA 1
ATOM 1670 C C . ILE B 1 83 ? -5.043 -1.028 3.447 1 95.44 83 ILE B C 1
ATOM 1672 O O . ILE B 1 83 ? -4.559 -0.024 3.973 1 95.44 83 ILE B O 1
ATOM 1676 N N . ALA B 1 84 ? -5.828 -0.992 2.422 1 91.38 84 ALA B N 1
ATOM 1677 C CA . ALA B 1 84 ? -6.008 0.238 1.652 1 91.38 84 ALA B CA 1
ATOM 1678 C C . ALA B 1 84 ? -6.914 1.219 2.389 1 91.38 84 ALA B C 1
ATOM 1680 O O . ALA B 1 84 ? -6.695 2.432 2.34 1 91.38 84 ALA B O 1
ATOM 1681 N N . HIS B 1 85 ? -7.887 0.706 3.137 1 89.94 85 HIS B N 1
ATOM 1682 C CA . HIS B 1 85 ? -8.906 1.587 3.691 1 89.94 85 HIS B CA 1
ATOM 1683 C C . HIS B 1 85 ? -8.766 1.718 5.203 1 89.94 85 HIS B C 1
ATOM 1685 O O . HIS B 1 85 ? -9.172 2.723 5.785 1 89.94 85 HIS B O 1
ATOM 1691 N N . ASP B 1 86 ? -8.273 0.76 5.785 1 90.56 86 ASP B N 1
ATOM 1692 C CA . ASP B 1 86 ? -8.156 0.744 7.238 1 90.56 86 ASP B CA 1
ATOM 1693 C C . ASP B 1 86 ? -6.797 0.208 7.68 1 90.56 86 ASP B C 1
ATOM 1695 O O . ASP B 1 86 ? -6.723 -0.722 8.484 1 90.56 86 ASP B O 1
ATOM 1699 N N . TYR B 1 87 ? -5.812 0.823 7.238 1 93.25 87 TYR B N 1
ATOM 1700 C CA . TYR B 1 87 ? -4.426 0.414 7.449 1 93.25 87 TYR B CA 1
ATOM 1701 C C . TYR B 1 87 ? -4.148 0.185 8.93 1 93.25 87 TYR B C 1
ATOM 1703 O O . TYR B 1 87 ? -3.596 -0.851 9.312 1 93.25 87 TYR B O 1
ATOM 1711 N N . ASP B 1 88 ? -4.586 1.07 9.75 1 89.12 88 ASP B N 1
ATOM 1712 C CA . ASP B 1 88 ? -4.23 1.059 11.164 1 89.12 88 ASP B CA 1
ATOM 1713 C C . ASP B 1 88 ? -4.988 -0.033 11.914 1 89.12 88 ASP B C 1
ATOM 1715 O O . ASP B 1 88 ? -4.531 -0.514 12.953 1 89.12 88 ASP B O 1
ATOM 1719 N N . SER B 1 89 ? -6.07 -0.43 11.352 1 89.94 89 SER B N 1
ATOM 1720 C CA . SER B 1 89 ? -6.895 -1.43 12.023 1 89.94 89 SER B CA 1
ATOM 1721 C C . SER B 1 89 ? -6.633 -2.826 11.469 1 89.94 89 SER B C 1
ATOM 1723 O O . SER B 1 89 ? -7.203 -3.807 11.945 1 89.94 89 SER B O 1
ATOM 1725 N N . THR B 1 90 ? -5.816 -2.871 10.492 1 92.69 90 THR B N 1
ATOM 1726 C CA . THR B 1 90 ? -5.492 -4.18 9.93 1 92.69 90 THR B CA 1
ATOM 1727 C C . THR B 1 90 ? -4.719 -5.023 10.938 1 92.69 90 THR B C 1
ATOM 1729 O O . THR B 1 90 ? -3.699 -4.582 11.477 1 92.69 90 THR B O 1
ATOM 1732 N N . ASP B 1 91 ? -5.164 -6.172 11.242 1 93.19 91 ASP B N 1
ATOM 1733 C CA . ASP B 1 91 ? -4.539 -7.082 12.195 1 93.19 91 ASP B CA 1
ATOM 1734 C C . ASP B 1 91 ? -3.242 -7.664 11.633 1 93.19 91 ASP B C 1
ATOM 1736 O O . ASP B 1 91 ? -3.266 -8.43 10.672 1 93.19 91 ASP B O 1
ATOM 1740 N N . ASP B 1 92 ? -2.186 -7.426 12.266 1 95 92 ASP B N 1
ATOM 1741 C CA . ASP B 1 92 ? -0.877 -7.879 11.812 1 95 92 ASP B CA 1
ATOM 1742 C C . ASP B 1 92 ? -0.813 -9.406 11.766 1 95 92 ASP B C 1
ATOM 1744 O O . ASP B 1 92 ? -0.097 -9.977 10.938 1 95 92 ASP B O 1
ATOM 1748 N N . ASN B 1 93 ? -1.619 -10.047 12.625 1 94.94 93 ASN B N 1
ATOM 1749 C CA . ASN B 1 93 ? -1.628 -11.508 12.609 1 94.94 93 ASN B CA 1
ATOM 1750 C C . ASN B 1 93 ? -2.23 -12.047 11.312 1 94.94 93 ASN B C 1
ATOM 1752 O O . ASN B 1 93 ? -1.835 -13.117 10.844 1 94.94 93 ASN B O 1
ATOM 1756 N N . ILE B 1 94 ? -3.184 -11.336 10.82 1 96.25 94 ILE B N 1
ATOM 1757 C CA . ILE B 1 94 ? -3.779 -11.734 9.547 1 96.25 94 ILE B CA 1
ATOM 1758 C C . ILE B 1 94 ? -2.738 -11.625 8.438 1 96.25 94 ILE B C 1
ATOM 1760 O O . ILE B 1 94 ? -2.631 -12.516 7.59 1 96.25 94 ILE B O 1
ATOM 1764 N N . ILE B 1 95 ? -1.923 -10.578 8.453 1 97.81 95 ILE B N 1
ATOM 1765 C CA . ILE B 1 95 ? -0.881 -10.383 7.453 1 97.81 95 ILE B CA 1
ATOM 1766 C C . ILE B 1 95 ? 0.164 -11.484 7.566 1 97.81 95 ILE B C 1
ATOM 1768 O O . ILE B 1 95 ? 0.639 -12.008 6.555 1 97.81 95 ILE B O 1
ATOM 1772 N N . GLU B 1 96 ? 0.458 -11.82 8.82 1 97.25 96 GLU B N 1
ATOM 1773 C CA . GLU B 1 96 ? 1.396 -12.922 9.031 1 97.25 96 GLU B CA 1
ATOM 1774 C C . GLU B 1 96 ? 0.867 -14.219 8.43 1 97.25 96 GLU B C 1
ATOM 1776 O O . GLU B 1 96 ? 1.613 -14.961 7.789 1 97.25 96 GLU B O 1
ATOM 1781 N N . ASP B 1 97 ? -0.409 -14.477 8.617 1 97 97 ASP B N 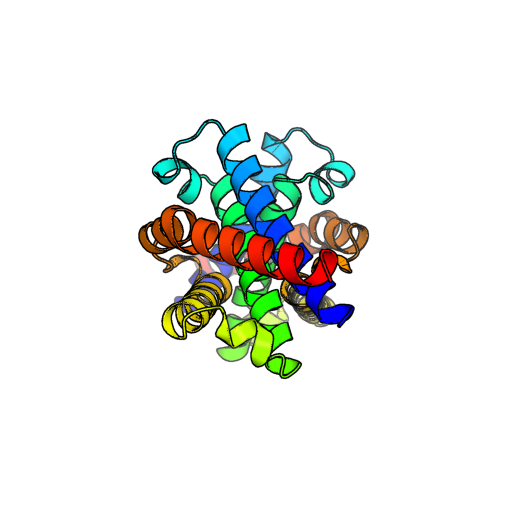1
ATOM 1782 C CA . ASP B 1 97 ? -1.03 -15.68 8.07 1 97 97 ASP B CA 1
ATOM 1783 C C . ASP B 1 97 ? -0.979 -15.688 6.547 1 97 97 ASP B C 1
ATOM 1785 O O . ASP B 1 97 ? -0.726 -16.719 5.934 1 97 97 ASP B O 1
ATOM 1789 N N . VAL B 1 98 ? -1.208 -14.57 5.965 1 97.75 98 VAL B N 1
ATOM 1790 C CA . VAL B 1 98 ? -1.151 -14.453 4.512 1 97.75 98 VAL B CA 1
ATOM 1791 C C . VAL B 1 98 ? 0.245 -14.82 4.016 1 97.75 98 VAL B C 1
ATOM 1793 O O . VAL B 1 98 ? 0.388 -15.594 3.062 1 97.75 98 VAL B O 1
ATOM 1796 N N . ILE B 1 99 ? 1.274 -14.305 4.688 1 98 99 ILE B N 1
ATOM 1797 C CA . ILE B 1 99 ? 2.66 -14.523 4.285 1 98 99 ILE B CA 1
ATOM 1798 C C . ILE B 1 99 ? 3.027 -15.992 4.469 1 98 99 ILE B C 1
ATOM 1800 O O . ILE B 1 99 ? 3.621 -16.609 3.578 1 98 99 ILE B O 1
ATOM 1804 N N . ARG B 1 100 ? 2.598 -16.578 5.543 1 97.19 100 ARG B N 1
ATOM 1805 C CA . ARG B 1 100 ? 3.043 -17.906 5.926 1 97.19 100 ARG B CA 1
ATOM 1806 C C . ARG B 1 100 ? 2.285 -18.984 5.152 1 97.19 100 ARG B C 1
ATOM 1808 O O . ARG B 1 100 ? 2.846 -20.031 4.82 1 97.19 100 ARG B O 1
ATOM 1815 N N . TYR B 1 101 ? 1.042 -18.656 4.844 1 96.88 101 TYR B N 1
ATOM 1816 C CA . TYR B 1 101 ? 0.216 -19.75 4.359 1 96.88 101 TYR B CA 1
ATOM 1817 C C . TYR B 1 101 ? -0.33 -19.453 2.969 1 96.88 101 TYR 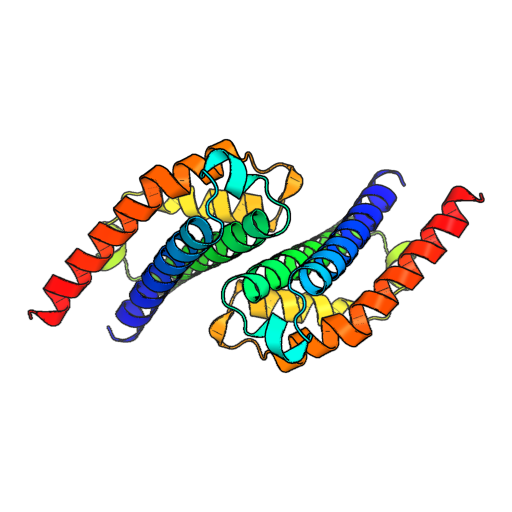B C 1
ATOM 1819 O O . TYR B 1 101 ? -0.186 -20.266 2.053 1 96.88 101 TYR B O 1
ATOM 1827 N N . ASN B 1 102 ? -0.893 -18.375 2.74 1 97.62 102 ASN B N 1
ATOM 1828 C CA . ASN B 1 102 ? -1.556 -18.078 1.473 1 97.62 102 ASN B CA 1
ATOM 1829 C C . ASN B 1 102 ? -0.547 -17.891 0.343 1 97.62 102 ASN B C 1
ATOM 1831 O O . ASN B 1 102 ? -0.697 -18.484 -0.731 1 97.62 102 ASN B O 1
ATOM 1835 N N . LEU B 1 103 ? 0.524 -17.156 0.608 1 98.31 103 LEU B N 1
ATOM 1836 C CA . LEU B 1 103 ? 1.445 -16.781 -0.46 1 98.31 103 LEU B CA 1
ATOM 1837 C C . LEU B 1 103 ? 2.197 -18 -0.981 1 98.31 103 LEU B C 1
ATOM 1839 O O . LEU B 1 103 ? 2.354 -18.156 -2.193 1 98.31 103 LEU B O 1
ATOM 1843 N N . PRO B 1 104 ? 2.666 -18.906 -0.116 1 98.12 104 PRO B N 1
ATOM 1844 C CA . PRO B 1 104 ? 3.293 -20.125 -0.634 1 98.12 104 PRO B CA 1
ATOM 1845 C C . PRO B 1 104 ? 2.344 -20.953 -1.493 1 98.12 104 PRO B C 1
ATOM 1847 O O . PRO B 1 104 ? 2.758 -21.516 -2.508 1 98.12 104 PRO B O 1
ATOM 1850 N N . ILE B 1 105 ? 1.062 -20.969 -1.13 1 97.94 105 ILE B N 1
ATOM 1851 C CA . ILE B 1 105 ? 0.068 -21.703 -1.898 1 97.94 105 ILE B CA 1
ATOM 1852 C C . ILE B 1 105 ? -0.102 -21.062 -3.275 1 97.94 105 ILE B C 1
ATOM 1854 O O . ILE B 1 105 ? -0.096 -21.766 -4.293 1 97.94 105 ILE B O 1
ATOM 1858 N N . PHE B 1 106 ? -0.253 -19.75 -3.295 1 98.44 106 PHE B N 1
ATOM 1859 C CA . PHE B 1 106 ? -0.372 -19.047 -4.562 1 98.44 106 PHE B CA 1
ATOM 1860 C C . PHE B 1 106 ? 0.834 -19.312 -5.453 1 98.44 106 PHE B C 1
ATOM 1862 O O . PHE B 1 106 ? 0.682 -19.594 -6.645 1 98.44 106 PHE B O 1
ATOM 1869 N N . LYS B 1 107 ? 2.012 -19.188 -4.832 1 98.44 107 LYS B N 1
ATOM 1870 C CA . LYS B 1 107 ? 3.248 -19.406 -5.578 1 98.44 107 LYS B CA 1
ATOM 1871 C C . LYS B 1 107 ? 3.264 -20.781 -6.227 1 98.44 107 LYS B C 1
ATOM 1873 O O . LYS B 1 107 ? 3.549 -20.906 -7.418 1 98.44 107 LYS B O 1
ATOM 1878 N N . ASN B 1 108 ? 2.955 -21.797 -5.523 1 98 108 ASN B N 1
ATOM 1879 C CA . ASN B 1 108 ? 2.973 -23.172 -6.02 1 98 108 ASN B CA 1
ATOM 1880 C C . ASN B 1 108 ? 1.963 -23.375 -7.148 1 98 108 ASN B C 1
ATOM 1882 O O . ASN B 1 108 ? 2.268 -24.016 -8.148 1 98 108 ASN B O 1
ATOM 1886 N N . ILE B 1 109 ? 0.789 -22.844 -6.961 1 97.62 109 ILE B N 1
ATOM 1887 C CA . ILE B 1 109 ? -0.258 -22.969 -7.969 1 97.62 109 ILE B CA 1
ATOM 1888 C C . ILE B 1 109 ? 0.191 -22.297 -9.266 1 97.62 109 ILE B C 1
ATOM 1890 O O . ILE B 1 109 ? 0.082 -22.891 -10.344 1 97.62 109 ILE B O 1
ATOM 1894 N N . ILE B 1 110 ? 0.739 -21.109 -9.148 1 97.5 110 ILE B N 1
ATOM 1895 C CA . ILE B 1 110 ? 1.126 -20.344 -10.328 1 97.5 110 ILE B CA 1
ATOM 1896 C C . ILE B 1 110 ? 2.279 -21.047 -11.047 1 97.5 110 ILE B C 1
ATOM 1898 O O . ILE B 1 110 ? 2.297 -21.125 -12.273 1 97.5 110 ILE B O 1
ATOM 1902 N N . GLU B 1 111 ? 3.203 -21.5 -10.281 1 96.94 111 GLU B N 1
ATOM 1903 C CA . GLU B 1 111 ? 4.316 -22.219 -10.891 1 96.94 111 GLU B CA 1
ATOM 1904 C C . GLU B 1 111 ? 3.828 -23.469 -11.625 1 96.94 111 GLU B C 1
ATOM 1906 O O . GLU B 1 111 ? 4.34 -23.812 -12.688 1 96.94 111 GLU B O 1
ATOM 1911 N N . SER B 1 112 ? 2.879 -24.141 -11.086 1 95.75 112 SE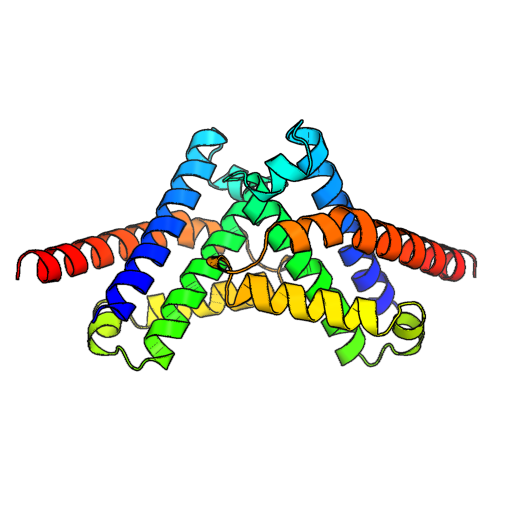R B N 1
ATOM 1912 C CA . SER B 1 112 ? 2.305 -25.312 -11.734 1 95.75 112 SER B CA 1
ATOM 1913 C C . SER B 1 112 ? 1.588 -24.938 -13.023 1 95.75 112 SER B C 1
ATOM 1915 O O . SER B 1 112 ? 1.718 -25.625 -14.039 1 95.75 112 SER B O 1
ATOM 1917 N N . ILE B 1 113 ? 0.821 -23.859 -12.953 1 94.31 113 ILE B N 1
ATOM 1918 C CA . ILE B 1 113 ? 0.117 -23.375 -14.133 1 94.31 113 ILE B CA 1
ATOM 1919 C C . ILE B 1 113 ? 1.121 -23.062 -15.242 1 94.31 113 ILE B C 1
ATOM 1921 O O . ILE B 1 113 ? 0.911 -23.422 -16.406 1 94.31 113 ILE B O 1
ATOM 1925 N N . LYS B 1 114 ? 2.145 -22.375 -14.859 1 91.88 114 LYS B N 1
ATOM 1926 C CA . LYS B 1 114 ? 3.145 -21.953 -15.836 1 91.88 114 LYS B CA 1
ATOM 1927 C C . LYS B 1 114 ? 3.885 -23.156 -16.422 1 91.88 114 LYS B C 1
ATOM 1929 O O . LYS B 1 114 ? 4.273 -23.141 -17.594 1 91.88 114 LYS B O 1
ATOM 1934 N N . LYS B 1 115 ? 4.129 -24.125 -15.656 1 90.94 115 LYS B N 1
ATOM 1935 C CA . LYS B 1 115 ? 4.781 -25.328 -16.141 1 90.94 115 LYS B CA 1
ATOM 1936 C C . LYS B 1 115 ? 3.898 -26.078 -17.141 1 90.94 115 LYS B C 1
ATOM 1938 O O . LYS B 1 115 ? 4.395 -26.609 -18.125 1 90.94 115 LYS B O 1
ATOM 1943 N N . GLU B 1 116 ? 2.664 -26.078 -16.891 1 85.44 116 GLU B N 1
ATOM 1944 C CA . GLU B 1 116 ? 1.729 -26.75 -17.781 1 85.44 116 GLU B CA 1
ATOM 1945 C C . GLU B 1 116 ? 1.562 -25.984 -19.094 1 85.44 116 GLU B C 1
ATOM 1947 O O . GLU B 1 116 ? 1.307 -26.578 -20.141 1 85.44 116 GLU B O 1
ATOM 1952 N N . ASN B 1 117 ? 1.558 -24.625 -18.938 1 72.88 117 ASN B N 1
ATOM 1953 C CA . ASN B 1 117 ? 1.409 -23.812 -20.141 1 72.88 117 ASN B CA 1
ATOM 1954 C C . ASN B 1 117 ? 2.715 -23.734 -20.922 1 72.88 117 ASN B C 1
ATOM 1956 O O . ASN B 1 117 ? 2.703 -23.484 -22.125 1 72.88 117 ASN B O 1
ATOM 1960 N N . PHE B 1 118 ? 3.842 -23.656 -20.359 1 66 118 PHE B N 1
ATOM 1961 C CA . PHE B 1 118 ? 5.098 -23.688 -21.109 1 66 118 PHE B CA 1
ATOM 1962 C C . PHE B 1 118 ? 5.402 -25.094 -21.609 1 66 118 PHE B C 1
ATOM 1964 O O . PHE B 1 118 ? 6.074 -25.25 -22.625 1 66 118 PHE B O 1
ATOM 1971 N N . ASN B 1 119 ? 5.164 -26.094 -20.828 1 54.03 119 ASN B N 1
ATOM 1972 C CA . ASN B 1 119 ? 5.414 -27.406 -21.406 1 54.03 119 ASN B CA 1
ATOM 1973 C C . ASN B 1 119 ? 4.441 -27.719 -22.547 1 54.03 119 ASN B C 1
ATOM 1975 O O . ASN B 1 119 ? 4.703 -28.594 -23.375 1 54.03 119 ASN B O 1
ATOM 1979 N N . ASP B 1 120 ? 3.293 -27.031 -22.734 1 43.59 120 ASP B N 1
ATOM 1980 C CA . ASP B 1 120 ? 2.582 -27.344 -23.969 1 43.59 120 ASP B CA 1
ATOM 1981 C C . ASP B 1 120 ? 3.072 -26.484 -25.125 1 43.59 120 ASP B C 1
ATOM 1983 O O . ASP B 1 120 ? 3.309 -25.281 -24.938 1 43.59 120 ASP B O 1
#